Protein 4D6Y (pdb70)

InterPro domains:
  IPR001789 Signal transduction response regulator, receiver domain [PF00072] (5-114)
  IPR001789 Signal transduction response regulator, receiver domain [PS50110] (4-120)
  IPR001789 Signal transduction response regulator, receiver domain [SM00448] (3-116)
  IPR002078 RNA polymerase sigma factor 54 interaction domain [PF00158] (142-304)
  IPR002078 RNA polymerase sigma factor 54 interaction domain [PS50045] (142-367)
  IPR002197 DNA binding HTH domain, Fis-type [PF02954] (411-449)
  IPR002197 DNA binding HTH domain, Fis-type [PR01590] (417-434)
  IPR002197 DNA binding HTH domain, Fis-type [PR01590] (434-453)
  IPR003593 AAA+ ATPase domain [SM00382] (162-301)
  IPR009057 Homedomain-like superfamily [SSF46689] (351-453)
  IPR011006 CheY-like superfamily [SSF52172] (4-186)
  IPR025943 Sigma-54 interaction domain, ATP-binding site 2 [PS00676] (224-239)
  IPR025944 Sigma-54 interaction domain, conserved site [PS00688] (351-360)
  IPR027417 P-loop containing nucleoside triphosphate hydrolase [G3DSA:3.40.50.300] (134-306)
  IPR027417 P-loop containing nucleoside triphosphate hydrolase [SSF52540] (141-372)
  IPR058031 NorR-like, AAA+ ATPase lid domain [PF25601] (311-397)

Secondary structure (DSSP, 8-state):
-EEEE-S-HHHHHHHHHHHHHTT--EEEESSHHHHHHHHHHS--SEEEE-S--TT-SS-HHHHHHHHHHH-TTS-EEEEESS--HHHHHHHHHTT-SEEEESS--HHHHHHHHHHHHHT--/-EEEE-S-HHHHHHHHHHHHHTT--EEEESSHHHHHHHHHHS--SEEEE-S--TT-SS-HHHHHHHHHHH-TTS-EEEEESS--HHHHHHHHHTT-SEEEESS--HHHHHHHHHHHHHT--

Nearest PDB structures (foldseek):
  4d6x-assembly1_A  TM=9.722E-01  e=2.284E-21  Brucella abortus
  5m7p-assembly1_A  TM=9.675E-01  e=7.391E-21  Brucella abortus str. 2308 A
  5m7o-assembly1_B  TM=9.616E-01  e=1.843E-20  Brucella abortus str. 2308 A
  5m7o-assembly1_A  TM=9.634E-01  e=2.909E-20  Brucella abortus str. 2308 A
  5m7n-assembly1_A  TM=9.629E-01  e=7.253E-20  Brucella abortus str. 2308 A

Solvent-accessible surface area: 11474 Å² total; per-residue (Å²): 28,0,0,2,2,3,33,94,87,118,32,33,89,71,0,15,30,35,0,57,125,92,66,32,132,32,75,66,2,113,24,0,64,26,0,15,63,17,2,98,123,142,26,2,79,0,0,2,0,5,9,156,13,149,87,24,146,40,72,0,24,30,0,0,57,51,0,34,167,76,40,92,121,6,8,0,0,0,4,1,51,84,25,75,18,110,28,0,5,28,0,17,99,87,30,4,36,13,7,2,82,43,138,31,164,44,114,75,0,22,74,0,0,83,128,0,14,151,74,28,152,26,0,0,3,2,3,33,93,88,120,37,32,89,92,0,15,31,30,0,57,127,94,66,35,144,30,72,66,3,116,24,0,65,27,0,15,61,16,3,102,104,144,26,2,82,0,0,1,0,4,9,155,13,149,88,23,151,41,74,0,25,30,0,0,58,52,0,36,166,77,40,91,121,8,8,0,0,0,5,1,50,85,25,76,20,114,27,0,9,33,0,18,130,89,30,5,55,2,7,2,80,42,138,30,162,44,114,72,0,23,81,0,0,82,106,0,14,153,72,28,155

B-factor: mean 28.6, std 13.85, range [8.33, 105.1]

Organism: Brucella abortus (strain 2308) (NCBI:txid359391)

Foldseek 3Di:
DEEEEALDPVVQCVLCVLQVVVPDHYDYHQELVRRVVVCVVPNDFEYEFEAPRPPHPHGRQVSLLVCCVVCVQRAY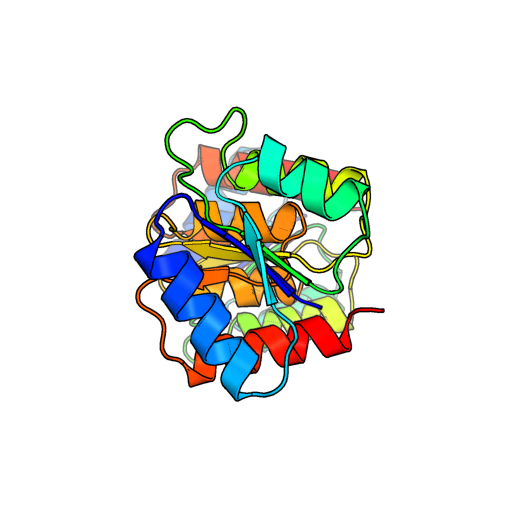EYEYQPDDPVRQVSSVVSRHPYYHHPPHDSVVSNVSVVVSSVSTD/DEEEEALDPVVLCVLCVLCVVVPDHYHYHQELVRRVVVCVVPNDFEYEFEAPRPPHPHGRQVSLLVCCVVCVQRAYEYEYQPDDVVRQVSSVVSRHPYYHHPPHDSVVSNVSVVVSSVSTD

CATH classification: 3.40.50.2300

Sequence (242 aa):
DILVVDDEVDIRDLVAGILSDEGHETRTAFDADSALAAINDRAPRLVFLDIWLQGSRLDGLALLDEIKKQHPELPVVMISGHGNIETAVSAIRRGAYDFIEKPFKADRLILVAERALETSKDILVVDDEVDIRDLVAGILSDEGHETRTAFDADSALAAINDRAPRLVFLDIWLQGSRLDGLALLDEIKKQHPELPVVMISGHGNIETAVSAIRRGAYDFIEKPFKADRLILVAERALETSK

Structure (mmCIF, N/CA/C/O backbone):
data_4D6Y
#
_entry.id   4D6Y
#
_cell.length_a   30.395
_cell.length_b   39.343
_cell.length_c   52.961
_cell.angle_alpha   97.30
_cell.angle_beta   96.97
_cell.angle_gamma   89.97
#
_symmetry.space_group_name_H-M   'P 1'
#
loop_
_entity.id
_entity.type
_entity.pdbx_description
1 polymer 'BACTERIAL REGULATORY, FIS FAMILY PROTEIN'
2 non-polymer 'BERYLLIUM TRIFLUORIDE ION'
3 non-polymer 'MAGNESIUM ION'
4 water water
#
loop_
_atom_site.group_PDB
_atom_site.id
_atom_site.type_symbol
_atom_site.label_atom_id
_atom_site.label_alt_id
_atom_site.label_comp_id
_atom_site.label_asym_id
_atom_site.label_entity_id
_atom_site.label_seq_id
_atom_site.pdbx_PDB_ins_code
_atom_site.Cartn_x
_atom_site.Cartn_y
_atom_site.Cartn_z
_atom_site.occupancy
_atom_site.B_iso_or_equiv
_atom_site.auth_seq_id
_atom_site.auth_comp_id
_atom_site.auth_asym_id
_atom_site.auth_atom_id
_atom_site.pdbx_PDB_model_num
ATOM 1 N N . ASP A 1 18 ? -58.950 36.327 19.861 1.00 38.33 4 ASP A N 1
ATOM 2 C CA . ASP A 1 18 ? -58.522 35.634 21.065 1.00 36.15 4 ASP A CA 1
ATOM 3 C C . ASP A 1 18 ? -57.705 34.417 20.665 1.00 33.05 4 ASP A C 1
ATOM 4 O O . ASP A 1 18 ? -58.202 33.524 19.976 1.00 33.08 4 ASP A O 1
ATOM 9 N N . ILE A 1 19 ? -56.428 34.427 21.033 1.00 23.99 5 ILE A N 1
ATOM 10 C CA . ILE A 1 19 ? -55.475 33.379 20.703 1.00 22.45 5 ILE A CA 1
ATOM 11 C C . ILE A 1 19 ? -54.861 32.816 21.995 1.00 24.74 5 ILE A C 1
ATOM 12 O O . ILE A 1 19 ? -54.489 33.582 22.881 1.00 25.46 5 ILE A O 1
ATOM 17 N N . LEU A 1 20 ? -54.781 31.483 22.088 1.00 19.85 6 LEU A N 1
ATOM 18 C CA . LEU A 1 20 ? -54.120 30.728 23.153 1.00 18.96 6 LEU A CA 1
ATOM 19 C C . LEU A 1 20 ? -52.812 30.155 22.586 1.00 19.28 6 LEU A C 1
ATOM 20 O O . LEU A 1 20 ? -52.838 29.464 21.576 1.00 17.35 6 LEU A O 1
ATOM 25 N N . VAL A 1 21 ? -51.681 30.503 23.188 1.00 18.16 7 VAL A N 1
ATOM 26 C CA . VAL A 1 21 ? -50.377 30.013 22.755 1.00 17.98 7 VAL A CA 1
ATOM 27 C C . VAL A 1 21 ? -49.908 29.012 23.769 1.00 18.56 7 VAL A C 1
ATOM 28 O O . VAL A 1 21 ? -49.821 29.355 24.957 1.00 20.66 7 VAL A O 1
ATOM 32 N N . VAL A 1 22 ? -49.597 27.780 23.320 1.00 15.05 8 VAL A N 1
ATOM 33 C CA . VAL A 1 22 ? -49.184 26.681 24.193 1.00 15.88 8 VAL A CA 1
ATOM 34 C C . VAL A 1 22 ? -47.766 26.254 23.836 1.00 18.29 8 VAL A C 1
ATOM 35 O O . VAL A 1 22 ? -47.541 25.711 22.751 1.00 15.75 8 VAL A O 1
ATOM 39 N N . ASP A 1 23 ? -46.807 26.516 24.729 1.00 17.21 9 ASP A N 1
ATOM 40 C CA . ASP A 1 23 ? -45.417 26.107 24.508 1.00 16.44 9 ASP A CA 1
ATOM 41 C C . ASP A 1 23 ? -44.786 25.962 25.857 1.00 21.73 9 ASP A C 1
ATOM 42 O O . ASP A 1 23 ? -45.095 26.750 26.747 1.00 21.64 9 ASP A O 1
ATOM 47 N N . ASP A 1 24 ? -43.927 24.955 26.029 1.00 20.21 10 ASP A N 1
ATOM 48 C CA . ASP A 1 24 ? -43.276 24.706 27.329 1.00 21.75 10 ASP A CA 1
ATOM 49 C C . ASP A 1 24 ? -42.131 25.695 27.579 1.00 26.32 10 ASP A C 1
ATOM 50 O O . ASP A 1 24 ? -41.639 25.780 28.709 1.00 27.59 10 ASP A O 1
ATOM 55 N N . GLU A 1 25 ? -41.725 26.468 26.553 1.00 23.03 11 GLU A N 1
ATOM 56 C CA . GLU A 1 25 ? -40.632 27.442 26.699 1.00 25.14 11 GLU A CA 1
ATOM 57 C C . GLU A 1 25 ? -41.190 28.852 26.829 1.00 27.50 11 GLU A C 1
ATOM 58 O O . GLU A 1 25 ? -41.863 29.318 25.912 1.00 25.93 11 GLU A O 1
ATOM 64 N N . VAL A 1 26 ? -40.896 29.543 27.957 1.00 25.76 12 VAL A N 1
ATOM 65 C CA . VAL A 1 26 ? -41.370 30.925 28.203 1.00 26.68 12 VAL A CA 1
ATOM 66 C C . VAL A 1 26 ? -40.953 31.863 27.068 1.00 31.14 12 VAL A C 1
ATOM 67 O O . VAL A 1 26 ? -41.753 32.705 26.677 1.00 32.30 12 VAL A O 1
ATOM 71 N N . ASP A 1 27 ? -39.705 31.747 26.562 1.00 29.34 13 ASP A N 1
ATOM 72 C CA . ASP A 1 27 ? -39.199 32.625 25.506 1.00 30.87 13 ASP A CA 1
ATOM 73 C C . ASP A 1 27 ? -40.030 32.512 24.241 1.00 32.34 13 ASP A C 1
ATOM 74 O O . ASP A 1 27 ? -40.264 33.530 23.590 1.00 32.34 13 ASP A O 1
ATOM 79 N N . ILE A 1 28 ? -40.548 31.307 23.933 1.00 27.09 14 ILE A N 1
ATOM 80 C CA . ILE A 1 28 ? -41.385 31.100 22.754 1.00 25.62 14 ILE A CA 1
ATOM 81 C C . ILE A 1 28 ? -42.792 31.616 23.021 1.00 29.25 14 ILE A C 1
ATOM 82 O O . ILE A 1 28 ? -43.347 32.274 22.143 1.00 29.08 14 ILE A O 1
ATOM 87 N N . ARG A 1 29 ? -43.371 31.308 24.211 1.00 26.48 15 ARG A N 1
ATOM 88 C CA . ARG A 1 29 ? -44.708 31.803 24.606 1.00 27.59 15 ARG A CA 1
ATOM 89 C C . ARG A 1 29 ? -44.760 33.332 24.476 1.00 34.07 15 ARG A C 1
ATOM 90 O O . ARG A 1 29 ? -45.682 33.860 23.857 1.00 33.78 15 ARG A O 1
ATOM 98 N N . ASP A 1 30 ? -43.728 34.018 25.016 1.00 31.20 16 ASP A N 1
ATOM 99 C CA . ASP A 1 30 ? -43.563 35.483 24.995 1.00 33.67 16 ASP A CA 1
ATOM 100 C C . ASP A 1 30 ? -43.345 36.022 23.586 1.00 37.12 16 ASP A C 1
ATOM 101 O O . ASP A 1 30 ? -43.943 37.035 23.236 1.00 37.83 16 ASP A O 1
ATOM 106 N N . LEU A 1 31 ? -42.486 35.360 22.784 1.00 32.99 17 LEU A N 1
ATOM 107 C CA . LEU A 1 31 ? -42.198 35.773 21.412 1.00 33.62 17 LEU A CA 1
ATOM 108 C C . LEU A 1 31 ? -43.469 35.671 20.565 1.00 32.30 17 LEU A C 1
ATOM 109 O O . LEU A 1 31 ? -43.817 36.650 19.909 1.00 30.93 17 LEU A O 1
ATOM 114 N N . VAL A 1 32 ? -44.210 34.536 20.654 1.00 25.87 18 VAL A N 1
ATOM 115 C CA . VAL A 1 32 ? -45.442 34.359 19.872 1.00 24.76 18 VAL A CA 1
ATOM 116 C C . VAL A 1 32 ? -46.563 35.320 20.365 1.00 30.48 18 VAL A C 1
ATOM 117 O O . VAL A 1 32 ? -47.145 36.010 19.527 1.00 30.41 18 VAL A O 1
ATOM 121 N N . ALA A 1 33 ? -46.853 35.375 21.696 1.00 28.95 19 ALA A N 1
ATOM 122 C CA . ALA A 1 33 ? -47.905 36.259 22.243 1.00 30.89 19 ALA A CA 1
ATOM 123 C C . ALA A 1 33 ? -47.619 37.722 21.961 1.00 37.45 19 ALA A C 1
ATOM 124 O O . ALA A 1 33 ? -48.548 38.469 21.651 1.00 38.13 19 ALA A O 1
ATOM 126 N N . GLY A 1 34 ? -46.344 38.104 22.043 1.00 34.83 20 GLY A N 1
ATOM 127 C CA . GLY A 1 34 ? -45.868 39.459 21.788 1.00 36.25 20 GLY A CA 1
ATOM 128 C C . GLY A 1 34 ? -46.109 39.923 20.366 1.00 39.09 20 GLY A C 1
ATOM 129 O O . GLY A 1 34 ? -46.655 41.012 20.165 1.00 40.91 20 GLY A O 1
ATOM 130 N N . ILE A 1 35 ? -45.712 39.100 19.370 1.00 31.96 21 ILE A N 1
ATOM 131 C CA . ILE A 1 35 ? -45.874 39.395 17.943 1.00 30.64 21 ILE A CA 1
ATOM 132 C C . ILE A 1 35 ? -47.365 39.562 17.626 1.00 33.92 21 ILE A C 1
ATOM 133 O O . ILE A 1 35 ? -47.750 40.524 16.964 1.00 32.66 21 ILE A O 1
ATOM 138 N N . LEU A 1 36 ? -48.194 38.637 18.129 1.00 30.53 22 LEU A N 1
ATOM 139 C CA . LEU A 1 36 ? -49.636 38.643 17.871 1.00 30.76 22 LEU A CA 1
ATOM 140 C C . LEU A 1 36 ? -50.347 39.799 18.575 1.00 39.01 22 LEU A C 1
ATOM 141 O O . LEU A 1 36 ? -51.215 40.420 17.955 1.00 39.88 22 LEU A O 1
ATOM 146 N N . SER A 1 37 ? -49.955 40.120 19.836 1.00 38.56 23 SER A N 1
ATOM 147 C CA . SER A 1 37 ? -50.529 41.242 20.603 1.00 41.65 23 SER A CA 1
ATOM 148 C C . SER A 1 37 ? -50.270 42.577 19.913 1.00 48.92 23 SER A C 1
ATOM 149 O O . SER A 1 37 ? -51.144 43.448 19.923 1.00 49.93 23 SER A O 1
ATOM 152 N N . ASP A 1 38 ? -49.067 42.736 19.309 1.00 46.00 24 ASP A N 1
ATOM 153 C CA . ASP A 1 38 ? -48.667 43.958 18.605 1.00 47.96 24 ASP A CA 1
ATOM 154 C C . ASP A 1 38 ? -49.517 44.187 17.354 1.00 50.38 24 ASP A C 1
ATOM 155 O O . ASP A 1 38 ? -49.638 45.324 16.911 1.00 51.20 24 ASP A O 1
ATOM 160 N N . GLU A 1 39 ? -50.119 43.111 16.803 1.00 43.97 25 GLU A N 1
ATOM 161 C CA . GLU A 1 39 ? -50.989 43.171 15.628 1.00 43.75 25 GLU A CA 1
ATOM 162 C C . GLU A 1 39 ? -52.456 43.381 16.025 1.00 50.26 25 GLU A C 1
ATOM 163 O O . GLU A 1 39 ? -53.311 43.503 15.147 1.00 51.97 25 GLU A O 1
ATOM 169 N N . GLY A 1 40 ? -52.725 43.447 17.327 1.00 45.92 26 GLY A N 1
ATOM 170 C CA . GLY A 1 40 ? -54.060 43.696 17.854 1.00 46.37 26 GLY A CA 1
ATOM 171 C C . GLY A 1 40 ? -54.882 42.475 18.208 1.00 47.21 26 GLY A C 1
ATOM 172 O O . GLY A 1 40 ? -56.111 42.560 18.253 1.00 47.31 26 GLY A O 1
ATOM 173 N N . HIS A 1 41 ? -54.219 41.334 18.467 1.00 41.16 27 HIS A N 1
ATOM 174 C CA . HIS A 1 41 ? -54.906 40.110 18.866 1.00 38.52 27 HIS A CA 1
ATOM 175 C C . HIS A 1 41 ? -54.719 39.898 20.370 1.00 43.21 27 HIS A C 1
ATOM 176 O O . HIS A 1 41 ? -53.600 40.026 20.864 1.00 45.35 27 HIS A O 1
ATOM 183 N N . GLU A 1 42 ? -55.811 39.615 21.102 1.00 38.00 28 GLU A N 1
ATOM 184 C CA . GLU A 1 42 ? -55.768 39.349 22.551 1.00 37.67 28 GLU A CA 1
ATOM 185 C C . GLU A 1 42 ? -55.205 37.938 22.739 1.00 36.48 28 GLU A C 1
ATOM 186 O O . GLU A 1 42 ? -55.804 36.974 22.261 1.00 34.24 28 GLU A O 1
ATOM 192 N N . THR A 1 43 ? -54.009 37.827 23.338 1.00 33.26 29 THR A N 1
ATOM 193 C CA . THR A 1 43 ? -53.338 36.529 23.461 1.00 32.20 29 THR A CA 1
ATOM 194 C C . THR A 1 43 ? -53.110 36.133 24.919 1.00 36.84 29 THR A C 1
ATOM 195 O O . THR 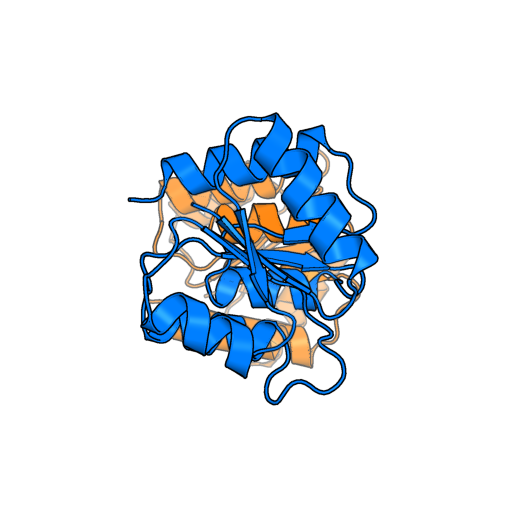A 1 43 ? -52.736 36.966 25.743 1.00 39.63 29 THR A O 1
ATOM 199 N N . ARG A 1 44 ? -53.351 34.840 25.208 1.00 29.73 30 ARG A N 1
ATOM 200 C CA . ARG A 1 44 ? -53.160 34.164 26.489 1.00 29.64 30 ARG A CA 1
ATOM 201 C C . ARG A 1 44 ? -52.161 33.061 26.297 1.00 31.04 30 ARG A C 1
ATOM 202 O O . ARG A 1 44 ? -52.022 32.577 25.178 1.00 29.29 30 ARG A O 1
ATOM 210 N N . THR A 1 45 ? -51.463 32.648 27.364 1.00 27.48 31 THR A N 1
ATOM 211 C CA . THR A 1 45 ? -50.493 31.570 27.213 1.00 25.36 31 THR A CA 1
ATOM 212 C C . THR A 1 45 ? -50.759 30.418 28.177 1.00 28.43 31 THR A C 1
ATOM 213 O O . THR A 1 45 ? -51.362 30.602 29.239 1.00 29.60 31 THR A O 1
ATOM 217 N N . ALA A 1 46 ? -50.280 29.232 27.787 1.00 22.02 32 ALA A N 1
ATOM 218 C CA . ALA A 1 46 ? -50.326 28.002 28.566 1.00 21.84 32 ALA A CA 1
ATOM 219 C C . ALA A 1 46 ? -48.993 27.276 28.348 1.00 25.53 32 ALA A C 1
ATOM 220 O O . ALA A 1 46 ? -48.344 27.459 27.315 1.00 23.09 32 ALA A O 1
ATOM 222 N N . PHE A 1 47 ? -48.576 26.472 29.308 1.00 25.11 33 PHE A N 1
ATOM 223 C CA . PHE A 1 47 ? -47.259 25.833 29.260 1.00 24.43 33 PHE A CA 1
ATOM 224 C C . PHE A 1 47 ? -47.325 24.304 29.114 1.00 25.44 33 PHE A C 1
ATOM 225 O O . PHE A 1 47 ? -46.281 23.669 28.961 1.00 25.33 33 PHE A O 1
ATOM 233 N N . ASP A 1 48 ? -48.530 23.699 29.202 1.00 21.08 34 ASP A N 1
ATOM 234 C CA . ASP A 1 48 ? -48.654 22.242 29.091 1.00 20.49 34 ASP A CA 1
ATOM 235 C C . ASP A 1 48 ? -50.088 21.866 28.744 1.00 24.85 34 ASP A C 1
ATOM 236 O O . ASP A 1 48 ? -50.922 22.754 28.583 1.00 24.98 34 ASP A O 1
ATOM 241 N N . ALA A 1 49 ? -50.377 20.554 28.610 1.00 23.45 35 ALA A N 1
ATOM 242 C CA . ALA A 1 49 ? -51.714 20.112 28.210 1.00 23.23 35 ALA A CA 1
ATOM 243 C C . ALA A 1 49 ? -52.781 20.476 29.232 1.00 29.32 35 ALA A C 1
ATOM 244 O O . ALA A 1 49 ? -53.841 20.960 28.844 1.00 29.71 35 ALA A O 1
ATOM 246 N N . ASP A 1 50 ? -52.515 20.298 30.536 1.00 26.43 36 ASP A N 1
ATOM 247 C CA . ASP A 1 50 ? -53.558 20.593 31.519 1.00 28.38 36 ASP A CA 1
ATOM 248 C C . ASP A 1 50 ? -53.810 22.093 31.685 1.00 30.43 36 ASP A C 1
ATOM 249 O O . ASP A 1 50 ? -54.980 22.465 31.818 1.00 30.78 36 ASP A O 1
ATOM 254 N N . SER A 1 51 ? -52.769 22.954 31.566 1.00 26.04 37 SER A N 1
ATOM 255 C CA . SER A 1 51 ? -52.978 24.413 31.628 1.00 26.38 37 SER A CA 1
ATOM 256 C C . SER A 1 51 ? -53.703 24.900 30.367 1.00 26.71 37 SER A C 1
ATOM 257 O O . SER A 1 51 ? -54.518 25.816 30.458 1.00 26.34 37 SER A O 1
ATOM 260 N N . ALA A 1 52 ? -53.433 24.261 29.196 1.00 21.61 38 ALA A N 1
ATOM 261 C CA . ALA A 1 52 ? -54.113 24.574 27.932 1.00 20.36 38 ALA A CA 1
ATOM 262 C C . ALA A 1 52 ? -55.588 24.196 27.998 1.00 23.76 38 ALA A C 1
ATOM 263 O O . ALA A 1 52 ? -56.444 25.023 27.690 1.00 22.43 38 ALA A O 1
ATOM 265 N N . LEU A 1 53 ? -55.885 22.950 28.423 1.00 22.80 39 LEU A N 1
ATOM 266 C CA . LEU A 1 53 ? -57.257 22.450 28.538 1.00 22.78 39 LEU A CA 1
ATOM 267 C C . LEU A 1 53 ? -58.048 23.251 29.556 1.00 28.52 39 LEU A C 1
ATOM 268 O O . LEU A 1 53 ? -59.206 23.555 29.288 1.00 29.07 39 LEU A O 1
ATOM 273 N N . ALA A 1 54 ? -57.421 23.644 30.684 1.00 26.13 40 ALA A N 1
ATOM 274 C CA . ALA A 1 54 ? -58.078 24.485 31.689 1.00 27.69 40 ALA A CA 1
ATOM 275 C C . ALA A 1 54 ? -58.458 25.853 31.094 1.00 31.67 40 ALA A C 1
ATOM 276 O O . ALA A 1 54 ? -59.575 26.332 31.332 1.00 30.70 40 ALA A O 1
ATOM 278 N N . ALA A 1 55 ? -57.536 26.460 30.307 1.00 28.58 41 ALA A N 1
ATOM 279 C CA . ALA A 1 55 ? -57.743 27.768 29.677 1.00 28.80 41 ALA A CA 1
ATOM 280 C C . ALA A 1 55 ? -58.883 27.699 28.663 1.00 32.87 41 ALA A C 1
ATOM 281 O O . ALA A 1 55 ? -59.720 28.606 28.631 1.00 34.84 41 ALA A O 1
ATOM 283 N N . ILE A 1 56 ? -58.952 26.595 27.891 1.00 26.99 42 ILE A N 1
ATOM 284 C CA . ILE A 1 56 ? -59.999 26.398 26.875 1.00 25.95 42 ILE A CA 1
ATOM 285 C C . ILE A 1 56 ? -61.360 26.139 27.539 1.00 35.28 42 ILE A C 1
ATOM 286 O O . ILE A 1 56 ? -62.366 26.722 27.107 1.00 36.32 42 ILE A O 1
ATOM 291 N N . ASN A 1 57 ? -61.399 25.243 28.553 1.00 34.23 43 ASN A N 1
ATOM 292 C CA . ASN A 1 57 ? -62.642 24.879 29.249 1.00 37.28 43 ASN A CA 1
ATOM 293 C C . ASN A 1 57 ? -63.239 26.072 29.970 1.00 43.66 43 ASN A C 1
ATOM 294 O O . ASN A 1 57 ? -64.465 26.193 30.011 1.00 44.58 43 ASN A O 1
ATOM 299 N N . ASP A 1 58 ? -62.383 26.991 30.461 1.00 41.10 44 ASP A N 1
ATOM 300 C CA . ASP A 1 58 ? -62.815 28.225 31.120 1.00 43.25 44 ASP A CA 1
ATOM 301 C C . ASP A 1 58 ? -63.567 29.106 30.114 1.00 46.32 44 ASP A C 1
ATOM 302 O O . ASP A 1 58 ? -64.732 29.455 30.341 1.00 47.24 44 ASP A O 1
ATOM 307 N N . ARG A 1 59 ? -62.916 29.403 28.974 1.00 39.87 45 ARG A N 1
ATOM 308 C CA . ARG A 1 59 ? -63.465 30.190 27.870 1.00 39.20 45 ARG A CA 1
ATOM 309 C C . ARG A 1 59 ? -62.714 29.805 26.610 1.00 38.72 45 ARG A C 1
ATOM 310 O O . ARG A 1 59 ? -61.497 29.999 26.547 1.00 36.43 45 ARG A O 1
ATOM 318 N N . ALA A 1 60 ? -63.421 29.206 25.627 1.00 32.69 46 ALA A N 1
ATOM 319 C CA . ALA A 1 60 ? -62.778 28.788 24.391 1.00 30.34 46 ALA A CA 1
ATOM 320 C C . ALA A 1 60 ? -62.219 29.980 23.637 1.00 32.58 46 ALA A C 1
ATOM 321 O O . ALA A 1 60 ? -62.938 30.957 23.404 1.00 32.57 46 ALA A O 1
ATOM 323 N N . PRO A 1 61 ? -60.913 29.915 23.280 1.00 26.59 47 PRO A N 1
ATOM 324 C CA . PRO A 1 61 ? -60.325 30.994 22.473 1.00 25.46 47 PRO A CA 1
ATOM 325 C C . PRO A 1 61 ? -60.782 30.858 21.021 1.00 25.94 47 PRO A C 1
ATOM 326 O O . PRO A 1 61 ? -61.458 29.879 20.689 1.00 25.81 47 PRO A O 1
ATOM 330 N N . ARG A 1 62 ? -60.437 31.820 20.163 1.00 21.63 48 ARG A N 1
ATOM 331 C CA . ARG A 1 62 ? -60.807 31.746 18.745 1.00 20.59 48 ARG A CA 1
ATOM 332 C C . ARG A 1 62 ? -59.777 30.916 17.946 1.00 22.10 48 ARG A C 1
ATOM 333 O O . ARG A 1 62 ? -60.087 30.417 16.868 1.00 20.40 48 ARG A O 1
ATOM 341 N N . LEU A 1 63 ? -58.558 30.790 18.462 1.00 16.06 49 LEU A N 1
ATOM 342 C CA . LEU A 1 63 ? -57.470 30.066 17.812 1.00 14.96 49 LEU A CA 1
ATOM 343 C C . LEU A 1 63 ? -56.466 29.604 18.853 1.00 15.93 49 LEU A C 1
ATOM 344 O O . LEU A 1 63 ? -56.277 30.269 19.867 1.00 16.04 49 LEU A O 1
ATOM 349 N N . VAL A 1 64 ? -55.861 28.420 18.617 1.00 13.75 50 VAL A N 1
ATOM 350 C CA . VAL A 1 64 ? -54.855 27.843 19.488 1.00 12.44 50 VAL A CA 1
ATOM 351 C C . VAL A 1 64 ? -53.604 27.570 18.668 1.00 14.72 50 VAL A C 1
ATOM 352 O O . VAL A 1 64 ? -53.697 27.015 17.565 1.00 14.27 50 VAL A O 1
ATOM 356 N N . PHE A 1 65 ? -52.447 27.993 19.193 1.00 12.96 51 PHE A N 1
ATOM 357 C CA . PHE A 1 65 ? -51.122 27.648 18.673 1.00 13.29 51 PHE A CA 1
ATOM 358 C C . PHE A 1 65 ? -50.563 26.617 19.605 1.00 16.32 51 PHE A C 1
ATOM 359 O O . PHE A 1 65 ? -50.504 26.845 20.824 1.00 16.87 51 PHE A O 1
ATOM 367 N N . LEU A 1 66 ? -50.158 25.475 19.051 1.00 12.31 52 LEU A N 1
ATOM 368 C CA . LEU A 1 66 ? -49.695 24.356 19.844 1.00 13.71 52 LEU A CA 1
ATOM 369 C C . LEU A 1 66 ? -48.288 23.903 19.488 1.00 15.21 52 LEU A C 1
ATOM 370 O O . LEU A 1 66 ? -48.010 23.594 18.336 1.00 14.58 52 LEU A O 1
ATOM 375 N N . ASP A 1 67 ? -47.423 23.816 20.491 1.00 11.91 53 ASP A N 1
ATOM 376 C CA . ASP A 1 67 ? -46.093 23.221 20.379 1.00 10.97 53 ASP A CA 1
ATOM 377 C C . ASP A 1 67 ? -46.294 21.720 20.419 1.00 16.84 53 ASP A C 1
ATOM 378 O O . ASP A 1 67 ? -47.354 21.293 20.875 1.00 19.75 53 ASP A O 1
ATOM 383 N N . ILE A 1 68 ? -45.315 20.906 19.987 1.00 14.19 54 ILE A N 1
ATOM 384 C CA . ILE A 1 68 ? -45.492 19.451 20.036 1.00 14.60 54 ILE A CA 1
ATOM 385 C C . ILE A 1 68 ? -44.755 18.887 21.246 1.00 18.28 54 ILE A C 1
ATOM 386 O O . ILE A 1 68 ? -45.377 18.203 22.067 1.00 17.61 54 ILE A O 1
ATOM 391 N N . TRP A 1 69 ? -43.437 19.145 21.357 1.00 17.30 55 TRP A N 1
ATOM 392 C CA . TRP A 1 69 ? -42.671 18.628 22.489 1.00 19.91 55 TRP A CA 1
ATOM 393 C C . TRP A 1 69 ? -42.938 19.504 23.691 1.00 22.73 55 TRP A C 1
ATOM 394 O O . TRP A 1 69 ? -42.408 20.613 23.772 1.00 20.29 55 TRP A O 1
ATOM 405 N N . LEU A 1 70 ? -43.828 19.039 24.589 1.00 21.22 56 LEU A N 1
ATOM 406 C CA . LEU A 1 70 ? -44.204 19.787 25.776 1.00 20.88 56 LEU A CA 1
ATOM 407 C C . LEU A 1 70 ? -43.585 19.122 26.988 1.00 27.85 56 LEU A C 1
ATOM 408 O O . LEU A 1 70 ? -44.139 18.158 27.514 1.00 27.14 56 LEU A O 1
ATOM 413 N N . GLN A 1 71 ? -42.387 19.596 27.387 1.00 26.43 57 GLN A N 1
ATOM 414 C CA . GLN A 1 71 ? -41.641 19.027 28.511 1.00 29.22 57 GLN A CA 1
ATOM 415 C C . GLN A 1 71 ? -42.467 19.065 29.788 1.00 33.65 57 GLN A C 1
ATOM 416 O O . GLN A 1 71 ? -43.016 20.113 30.142 1.00 33.03 57 GLN A O 1
ATOM 422 N N . GLY A 1 72 ? -42.609 17.901 30.410 1.00 32.60 58 GLY A N 1
ATOM 423 C CA . GLY A 1 72 ? -43.348 17.722 31.657 1.00 33.28 58 GLY A CA 1
ATOM 424 C C . GLY A 1 72 ? -44.855 17.672 31.514 1.00 33.88 58 GLY A C 1
ATOM 425 O O . GLY A 1 72 ? -45.563 17.563 32.510 1.00 35.11 58 GLY A O 1
ATOM 426 N N . SER A 1 73 ? -45.367 17.754 30.278 1.00 27.81 59 SER A N 1
ATOM 427 C CA . SER A 1 73 ? -46.801 17.737 30.027 1.00 25.90 59 SER A CA 1
ATOM 428 C C . SER A 1 73 ? -47.346 16.323 30.020 1.00 29.21 59 SER A C 1
ATOM 429 O O . SER A 1 73 ? -46.653 15.395 29.597 1.00 29.60 59 SER A O 1
ATOM 432 N N . ARG A 1 74 ? -48.609 16.173 30.439 1.00 26.48 60 ARG A N 1
ATOM 433 C CA . ARG A 1 74 ? -49.366 14.916 30.458 1.00 28.46 60 ARG A CA 1
ATOM 434 C C . ARG A 1 74 ? -49.593 14.386 29.023 1.00 30.16 60 ARG A C 1
ATOM 435 O O . ARG A 1 74 ? -49.611 13.177 28.777 1.00 30.34 60 ARG A O 1
ATOM 443 N N . LEU A 1 75 ? -49.771 15.304 28.089 1.00 25.03 61 LEU A N 1
ATOM 444 C CA . LEU A 1 75 ? -49.945 15.000 26.681 1.00 23.55 61 LEU A CA 1
ATOM 445 C C . LEU A 1 75 ? -48.979 15.796 25.862 1.00 24.95 61 LEU A C 1
ATOM 446 O O . LEU A 1 75 ? -48.794 16.981 26.135 1.00 22.61 61 LEU A O 1
ATOM 451 N N . ASP A 1 76 ? -48.398 15.178 24.823 1.00 22.04 62 ASP A N 1
ATOM 452 C CA . ASP A 1 76 ? -47.605 15.928 23.854 1.00 20.99 62 ASP A CA 1
ATOM 453 C C . ASP A 1 76 ? -48.585 16.787 23.045 1.00 21.09 62 ASP A C 1
ATOM 454 O O . ASP A 1 76 ? -49.803 16.567 23.130 1.00 19.69 62 ASP A O 1
ATOM 459 N N . GLY A 1 77 ? -48.079 17.706 22.231 1.00 17.59 63 GLY A N 1
ATOM 460 C CA . GLY A 1 77 ? -48.934 18.585 21.438 1.00 15.50 63 GLY A CA 1
ATOM 461 C C . GLY A 1 77 ? -49.874 17.900 20.463 1.00 18.18 63 GLY A C 1
ATOM 462 O O . GLY A 1 77 ? -50.941 18.445 20.166 1.00 18.54 63 GLY A O 1
ATOM 463 N N . LEU A 1 78 ? -49.508 16.711 19.953 1.00 15.41 64 LEU A N 1
ATOM 464 C CA . LEU A 1 78 ? -50.383 16.025 18.994 1.00 16.24 64 LEU A CA 1
ATOM 465 C C . LEU A 1 78 ? -51.557 15.343 19.722 1.00 19.52 64 LEU A C 1
ATOM 466 O O . LEU A 1 78 ? -52.687 15.403 19.239 1.00 17.69 64 LEU A O 1
ATOM 471 N N . ALA A 1 79 ? -51.297 14.739 20.895 1.00 17.37 65 ALA A N 1
ATOM 472 C CA . ALA A 1 79 ? -52.369 14.160 21.720 1.00 18.09 65 ALA A CA 1
ATOM 473 C C . ALA A 1 79 ? -53.268 15.307 22.255 1.00 20.27 65 ALA A C 1
ATOM 474 O O . ALA A 1 79 ? -54.484 15.161 22.362 1.00 19.91 65 ALA A O 1
ATOM 476 N N . LEU A 1 80 ? -52.659 16.459 22.543 1.00 17.07 66 LEU A N 1
ATOM 477 C CA . LEU A 1 80 ? -53.408 17.631 22.989 1.00 16.21 66 LEU A CA 1
ATOM 478 C C . LEU A 1 80 ? -54.301 18.148 21.847 1.00 16.68 66 LEU A C 1
ATOM 479 O O . LEU A 1 80 ? -55.476 18.454 22.093 1.00 17.77 66 LEU A O 1
ATOM 484 N N . LEU A 1 81 ? -53.779 18.161 20.604 1.00 13.93 67 LEU A N 1
ATOM 485 C CA . LEU A 1 81 ? -54.550 18.516 19.395 1.00 13.54 67 LEU A CA 1
ATOM 486 C C . LEU A 1 81 ? -55.777 17.613 19.290 1.00 15.60 67 LEU A C 1
ATOM 487 O O . LEU A 1 81 ? -56.883 18.098 19.085 1.00 15.28 67 LEU A O 1
ATOM 492 N N . ASP A 1 82 ? -55.583 16.304 19.433 1.00 13.24 68 ASP A N 1
ATOM 493 C CA . ASP A 1 82 ? -56.699 15.353 19.401 1.00 14.13 68 ASP A CA 1
ATOM 494 C C . ASP A 1 82 ? -57.759 15.699 20.434 1.00 18.50 68 ASP A C 1
ATOM 495 O O . ASP A 1 82 ? -58.950 15.690 20.119 1.00 20.28 68 ASP A O 1
ATOM 500 N N . GLU A 1 83 ? -57.339 15.960 21.680 1.00 16.42 69 GLU A N 1
ATOM 501 C CA . GLU A 1 83 ? -58.285 16.261 22.766 1.00 18.28 69 GLU A CA 1
ATOM 502 C C . GLU A 1 83 ? -59.027 17.580 22.470 1.00 19.74 69 GLU A C 1
ATOM 503 O O . GLU A 1 83 ? -60.259 17.649 22.630 1.00 20.22 69 GLU A O 1
ATOM 509 N N . ILE A 1 84 ? -58.300 18.595 22.029 1.00 14.77 70 ILE A N 1
ATOM 510 C CA . ILE A 1 84 ? -58.954 19.879 21.714 1.00 15.52 70 ILE A CA 1
ATOM 511 C C . ILE A 1 84 ? -59.986 19.703 20.597 1.00 20.23 70 ILE A C 1
ATOM 512 O O . ILE A 1 84 ? -61.121 20.169 20.736 1.00 21.34 70 ILE A O 1
ATOM 517 N N . LYS A 1 85 ? -59.598 19.013 19.508 1.00 18.23 71 LYS A N 1
ATOM 518 C CA . LYS A 1 85 ? -60.480 18.812 18.342 1.00 18.14 71 LYS A CA 1
ATOM 519 C C . LYS A 1 85 ? -61.664 17.928 18.684 1.00 23.75 71 LYS A C 1
ATOM 520 O O . LYS A 1 85 ? -62.722 18.095 18.088 1.00 24.87 71 LYS A O 1
ATOM 526 N N . LYS A 1 86 ? -61.527 17.029 19.669 1.00 19.88 72 LYS A N 1
ATOM 527 C CA . LYS A 1 86 ? -62.638 16.188 20.076 1.00 20.88 72 LYS A CA 1
ATOM 528 C C . LYS A 1 86 ? -63.716 17.049 20.760 1.00 26.26 72 LYS A C 1
ATOM 529 O O . LYS A 1 86 ? -64.895 16.927 20.418 1.00 28.13 72 LYS A O 1
ATOM 535 N N . GLN A 1 87 ? -63.308 17.930 21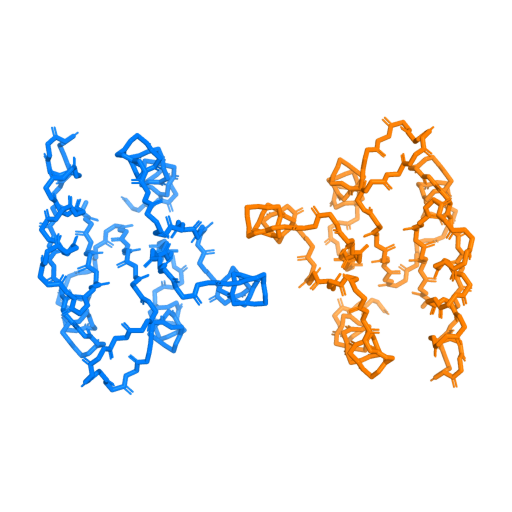.703 1.00 21.65 73 GLN A N 1
ATOM 536 C CA . GLN A 1 87 ? -64.242 18.786 22.439 1.00 23.98 73 GLN A CA 1
ATOM 537 C C . GLN A 1 87 ? -64.739 19.944 21.579 1.00 26.26 73 GLN A C 1
ATOM 538 O O . GLN A 1 87 ? -65.920 20.301 21.633 1.00 27.89 73 GLN A O 1
ATOM 544 N N . HIS A 1 88 ? -63.837 20.545 20.799 1.00 23.64 74 HIS A N 1
ATOM 545 C CA . HIS A 1 88 ? -64.134 21.731 20.009 1.00 23.63 74 HIS A CA 1
ATOM 546 C C . HIS A 1 88 ? -63.658 21.547 18.561 1.00 23.45 74 HIS A C 1
ATOM 547 O O . HIS A 1 88 ? -62.643 22.136 18.175 1.00 20.10 74 HIS A O 1
ATOM 554 N N . PRO A 1 89 ? -64.377 20.731 17.736 1.00 20.55 75 PRO A N 1
ATOM 555 C CA . PRO A 1 89 ? -63.952 20.528 16.332 1.00 19.93 75 PRO A CA 1
ATOM 556 C C . PRO A 1 89 ? -63.853 21.810 15.531 1.00 24.52 75 PRO A C 1
ATOM 557 O O . PRO A 1 89 ? -63.093 21.853 14.569 1.00 25.29 75 PRO A O 1
ATOM 561 N N . GLU A 1 90 ? -64.626 22.838 15.930 1.00 21.06 76 GLU A N 1
ATOM 562 C CA . GLU A 1 90 ? -64.716 24.140 15.272 1.00 20.32 76 GLU A CA 1
ATOM 563 C C . GLU A 1 90 ? -63.580 25.091 15.658 1.00 23.54 76 GLU A C 1
ATOM 564 O O . GLU A 1 90 ? -63.502 26.171 15.082 1.00 24.18 76 GLU A O 1
ATOM 570 N N . LEU A 1 91 ? -62.757 24.744 16.656 1.00 19.83 77 LEU A N 1
ATOM 571 C CA . LEU A 1 91 ? -61.711 25.644 17.100 1.00 18.15 77 LEU A CA 1
ATOM 572 C C . LEU A 1 91 ? -60.449 25.413 16.273 1.00 18.51 77 LEU A C 1
ATOM 573 O O . LEU A 1 91 ? -59.890 24.337 16.343 1.00 13.94 77 LEU A O 1
ATOM 578 N N . PRO A 1 92 ? -59.991 26.402 15.475 1.00 16.22 78 PRO A N 1
ATOM 579 C CA . PRO A 1 92 ? -58.786 26.176 14.660 1.00 14.24 78 PRO A CA 1
ATOM 580 C C . PRO A 1 92 ? -57.567 26.019 15.536 1.00 13.74 78 PRO A C 1
ATOM 581 O O . PRO A 1 92 ? -57.436 26.734 16.524 1.00 13.36 78 PRO A O 1
ATOM 585 N N . VAL A 1 93 ? -56.700 25.043 15.187 1.00 10.57 79 VAL A N 1
ATOM 586 C CA . VAL A 1 93 ? -55.468 24.784 15.898 1.00 10.95 79 VAL A CA 1
ATOM 587 C C . VAL A 1 93 ? -54.323 24.758 14.902 1.00 15.82 79 VAL A C 1
ATOM 588 O O . VAL A 1 93 ? -54.380 24.030 13.903 1.00 16.04 79 VAL A O 1
ATOM 592 N N . VAL A 1 94 ? -53.263 25.514 15.195 1.00 12.44 80 VAL A N 1
ATOM 593 C CA . VAL A 1 94 ? -52.090 25.553 14.320 1.00 10.06 80 VAL A CA 1
ATOM 594 C C . VAL A 1 94 ? -50.901 25.062 15.105 1.00 14.03 80 VAL A C 1
ATOM 595 O O . VAL A 1 94 ? -50.691 25.494 16.241 1.00 14.74 80 VAL A O 1
ATOM 599 N N . MET A 1 95 ? -50.126 24.124 14.535 1.00 11.38 81 MET A N 1
ATOM 600 C CA . MET A 1 95 ? -48.948 23.630 15.229 1.00 12.05 81 MET A CA 1
ATOM 601 C C . MET A 1 95 ? -47.793 24.588 15.030 1.00 15.34 81 MET A C 1
ATOM 602 O O . MET A 1 95 ? -47.641 25.150 13.940 1.00 14.65 81 MET A O 1
ATOM 607 N N . ILE A 1 96 ? -46.962 24.790 16.067 1.00 12.48 82 ILE A N 1
ATOM 608 C CA . ILE A 1 96 ? -45.741 25.623 15.924 1.00 12.73 82 ILE A CA 1
ATOM 609 C C . ILE A 1 96 ? -44.659 24.790 16.529 1.00 14.27 82 ILE A C 1
ATOM 610 O O . ILE A 1 96 ? -44.651 24.628 17.758 1.00 15.84 82 ILE A O 1
ATOM 615 N N . SER A 1 97 ? -43.748 24.231 15.718 1.00 11.76 83 SER A N 1
ATOM 616 C CA . SER A 1 97 ? -42.784 23.298 16.335 1.00 12.42 83 SER A CA 1
ATOM 617 C C . SER A 1 97 ? -41.459 23.227 15.613 1.00 17.45 83 SER A C 1
ATOM 618 O O . SER A 1 97 ? -41.401 23.426 14.397 1.00 16.91 83 SER A O 1
ATOM 621 N N . GLY A 1 98 ? -40.414 22.920 16.381 1.00 15.55 84 GLY A N 1
ATOM 622 C CA . GLY A 1 98 ? -39.100 22.673 15.819 1.00 15.79 84 GLY A CA 1
ATOM 623 C C . GLY A 1 98 ? -38.857 21.177 15.675 1.00 19.24 84 GLY A C 1
ATOM 624 O O . GLY A 1 98 ? -37.785 20.763 15.233 1.00 19.58 84 GLY A O 1
ATOM 625 N N . HIS A 1 99 ? -39.865 20.355 16.037 1.00 17.58 85 HIS A N 1
ATOM 626 C CA . HIS A 1 99 ? -39.764 18.890 16.033 1.00 17.48 85 HIS A CA 1
ATOM 627 C C . HIS A 1 99 ? -40.571 18.253 14.893 1.00 24.39 85 HIS A C 1
ATOM 628 O O . HIS A 1 99 ? -40.901 17.075 14.942 1.00 26.02 85 HIS A O 1
ATOM 635 N N . GLY A 1 100 ? -40.854 19.019 13.858 1.00 21.53 86 GLY A N 1
ATOM 636 C CA . GLY A 1 100 ? -41.609 18.482 12.741 1.00 20.84 86 GLY A CA 1
ATOM 637 C C . GLY A 1 100 ? -40.760 17.747 11.735 1.00 22.80 86 GLY A C 1
ATOM 638 O O . GLY A 1 100 ? -39.534 17.879 11.695 1.00 21.79 86 GLY A O 1
ATOM 639 N N . ASN A 1 101 ? -41.442 16.938 10.924 1.00 17.11 87 ASN A N 1
ATOM 640 C CA . ASN A 1 101 ? -40.926 16.260 9.738 1.00 17.21 87 ASN A CA 1
ATOM 641 C C . ASN A 1 101 ? -42.166 16.020 8.933 1.00 17.91 87 ASN A C 1
ATOM 642 O O . ASN A 1 101 ? -43.238 16.418 9.393 1.00 16.08 87 ASN A O 1
ATOM 647 N N . ILE A 1 102 ? -42.038 15.494 7.729 1.00 17.56 88 ILE A N 1
ATOM 648 C CA . ILE A 1 102 ? -43.195 15.281 6.864 1.00 16.16 88 ILE A CA 1
ATOM 649 C C . ILE A 1 102 ? -44.247 14.402 7.560 1.00 19.27 88 ILE A C 1
ATOM 650 O O . ILE A 1 102 ? -45.420 14.785 7.563 1.00 17.09 88 ILE A O 1
ATOM 655 N N . GLU A 1 103 ? -43.842 13.257 8.151 1.00 16.54 89 GLU A N 1
ATOM 656 C CA . GLU A 1 103 ? -44.805 12.342 8.776 1.00 16.45 89 GLU A CA 1
ATOM 657 C C . GLU A 1 103 ? -45.556 13.037 9.912 1.00 17.36 89 GLU A C 1
ATOM 658 O O . GLU A 1 103 ? -46.764 12.872 10.024 1.00 16.86 89 GLU A O 1
ATOM 664 N N . THR A 1 104 ? -44.848 13.856 10.724 1.00 15.76 90 THR A N 1
ATOM 665 C CA . THR A 1 104 ? -45.454 14.549 11.869 1.00 15.48 90 THR A CA 1
ATOM 666 C C . THR A 1 104 ? -46.426 15.629 11.393 1.00 18.31 90 THR A C 1
ATOM 667 O O . THR A 1 104 ? -47.540 15.729 11.924 1.00 15.59 90 THR A O 1
ATOM 671 N N . ALA A 1 105 ? -46.027 16.412 10.357 1.00 16.47 91 ALA A N 1
ATOM 672 C CA . ALA A 1 105 ? -46.897 17.464 9.819 1.00 16.30 91 ALA A CA 1
ATOM 673 C C . ALA A 1 105 ? -48.164 16.858 9.188 1.00 17.05 91 ALA A C 1
ATOM 674 O O . ALA A 1 105 ? -49.256 17.336 9.474 1.00 15.73 91 ALA A O 1
ATOM 676 N N . VAL A 1 106 ? -48.028 15.764 8.402 1.00 14.44 92 VAL A N 1
ATOM 677 C CA . VAL A 1 106 ? -49.173 15.076 7.792 1.00 13.88 92 VAL A CA 1
ATOM 678 C C . VAL A 1 106 ? -50.109 14.619 8.888 1.00 16.67 92 VAL A C 1
ATOM 679 O O . VAL A 1 106 ? -51.304 14.861 8.803 1.00 15.71 92 VAL A O 1
ATOM 683 N N . SER A 1 107 ? -49.553 13.997 9.943 1.00 15.35 93 SER A N 1
ATOM 684 C CA . SER A 1 107 ? -50.334 13.517 11.066 1.00 14.44 93 SER A CA 1
ATOM 685 C C . SER A 1 107 ? -51.103 14.660 11.703 1.00 15.90 93 SER A C 1
ATOM 686 O O . SER A 1 107 ? -52.317 14.514 11.910 1.00 15.00 93 SER A O 1
ATOM 689 N N . ALA A 1 108 ? -50.446 15.831 11.931 1.00 12.58 94 ALA A N 1
ATOM 690 C CA . ALA A 1 108 ? -51.118 16.981 12.546 1.00 11.87 94 ALA A CA 1
ATOM 691 C C . ALA A 1 108 ? -52.291 17.448 11.686 1.00 13.96 94 ALA A C 1
ATOM 692 O O . ALA A 1 108 ? -53.387 17.651 12.209 1.00 15.15 94 ALA A O 1
ATOM 694 N N . ILE A 1 109 ? -52.091 17.582 10.366 1.00 11.27 95 ILE A N 1
ATOM 695 C CA . ILE A 1 109 ? -53.207 18.061 9.524 1.00 11.45 95 ILE A CA 1
ATOM 696 C C . ILE A 1 109 ? -54.330 17.021 9.490 1.00 16.80 95 ILE A C 1
ATOM 697 O O . ILE A 1 109 ? -55.511 17.389 9.597 1.00 16.99 95 ILE A O 1
ATOM 702 N N . ARG A 1 110 ? -53.980 15.731 9.384 1.00 14.19 96 ARG A N 1
ATOM 703 C CA . ARG A 1 110 ? -55.023 14.691 9.348 1.00 15.02 96 ARG A CA 1
ATOM 704 C C . ARG A 1 110 ? -55.838 14.652 10.640 1.00 17.23 96 ARG A C 1
ATOM 705 O O . ARG A 1 110 ? -57.041 14.316 10.625 1.00 19.31 96 ARG A O 1
ATOM 713 N N . ARG A 1 111 ? -55.188 15.008 11.755 1.00 11.79 97 ARG A N 1
ATOM 714 C CA . ARG A 1 111 ? -55.798 15.015 13.093 1.00 13.04 97 ARG A CA 1
ATOM 715 C C . ARG A 1 111 ? -56.538 16.329 13.387 1.00 17.89 97 ARG A C 1
ATOM 716 O O . ARG A 1 111 ? -57.095 16.465 14.477 1.00 17.96 97 ARG A O 1
ATOM 724 N N . GLY A 1 112 ? -56.603 17.228 12.399 1.00 15.19 98 GLY A N 1
ATOM 725 C CA . GLY A 1 112 ? -57.386 18.451 12.511 1.00 14.20 98 GLY A CA 1
ATOM 726 C C . GLY A 1 112 ? -56.677 19.781 12.577 1.00 16.04 98 GLY A C 1
ATOM 727 O O . GLY A 1 112 ? -57.351 20.820 12.606 1.00 15.58 98 GLY A O 1
ATOM 728 N N . ALA A 1 113 ? -55.326 19.799 12.608 1.00 12.21 99 ALA A N 1
ATOM 729 C CA . ALA A 1 113 ? -54.632 21.093 12.612 1.00 12.64 99 ALA A CA 1
ATOM 730 C C . ALA A 1 113 ? -54.857 21.818 11.308 1.00 13.96 99 ALA A C 1
ATOM 731 O O . ALA A 1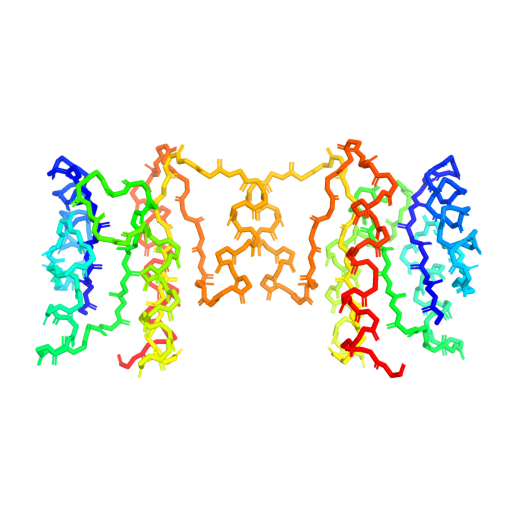 113 ? -54.922 21.198 10.240 1.00 16.24 99 ALA A O 1
ATOM 733 N N . TYR A 1 114 ? -54.995 23.127 11.397 1.00 10.47 100 TYR A N 1
ATOM 734 C CA . TYR A 1 114 ? -55.235 24.000 10.277 1.00 11.54 100 TYR A CA 1
ATOM 735 C C . TYR A 1 114 ? -53.985 24.149 9.433 1.00 15.34 100 TYR A C 1
ATOM 736 O O . TYR A 1 114 ? -54.056 24.234 8.199 1.00 16.24 100 TYR A O 1
ATOM 745 N N . ASP A 1 115 ? -52.847 24.294 10.121 1.00 12.61 101 ASP A N 1
ATOM 746 C CA . ASP A 1 115 ? -51.562 24.497 9.493 1.00 12.80 101 ASP A CA 1
ATOM 747 C C . ASP A 1 115 ? -50.441 24.100 10.468 1.00 15.04 101 ASP A C 1
ATOM 748 O O . ASP A 1 115 ? -50.682 23.757 11.626 1.00 15.52 101 ASP A O 1
ATOM 753 N N . PHE A 1 116 ? -49.231 24.081 9.944 1.00 15.26 102 PHE A N 1
ATOM 754 C CA . PHE A 1 116 ? -48.031 23.719 10.671 1.00 14.82 102 PHE A CA 1
ATOM 755 C C . PHE A 1 116 ? -46.982 24.786 10.430 1.00 18.11 102 PHE A C 1
ATOM 756 O O . PHE A 1 116 ? -46.602 25.032 9.276 1.00 21.07 102 PHE A O 1
ATOM 764 N N . ILE A 1 117 ? -46.563 25.466 11.495 1.00 12.84 103 ILE A N 1
ATOM 765 C CA . ILE A 1 117 ? -45.506 26.484 11.379 1.00 14.57 103 ILE A CA 1
ATOM 766 C C . ILE A 1 117 ? -44.208 25.895 11.912 1.00 15.66 103 ILE A C 1
ATOM 767 O O . ILE A 1 117 ? -44.163 25.479 13.068 1.00 15.00 103 ILE A O 1
ATOM 772 N N . GLU A 1 118 ? -43.159 25.861 11.081 1.00 13.79 104 GLU A N 1
ATOM 773 C CA . GLU A 1 118 ? -41.863 25.365 11.536 1.00 16.14 104 GLU A CA 1
ATOM 774 C C . GLU A 1 118 ? -41.106 26.418 12.316 1.00 21.40 104 GLU A C 1
ATOM 775 O O . GLU A 1 118 ? -41.029 27.580 11.890 1.00 23.47 104 GLU A O 1
ATOM 781 N N . LYS A 1 119 ? -40.460 25.996 13.405 1.00 17.17 105 LYS A N 1
ATOM 782 C CA . LYS A 1 119 ? -39.525 26.840 14.122 1.00 16.91 105 LYS A CA 1
ATOM 783 C C . LYS A 1 119 ? -38.168 26.645 13.432 1.00 21.67 105 LYS A C 1
ATOM 784 O O . LYS A 1 119 ? -37.834 25.518 13.101 1.00 20.83 105 LYS A O 1
ATOM 790 N N . PRO A 1 120 ? -37.381 27.691 13.175 1.00 21.45 106 PRO A N 1
ATOM 791 C CA . PRO A 1 120 ? -37.643 29.103 13.484 1.00 22.42 106 PRO A CA 1
ATOM 792 C C . PRO A 1 120 ? -38.597 29.713 12.448 1.00 25.67 106 PRO A C 1
ATOM 793 O O . PRO A 1 120 ? -38.527 29.370 11.267 1.00 27.24 106 PRO A O 1
ATOM 797 N N . PHE A 1 121 ? -39.491 30.590 12.892 1.00 22.02 107 PHE A N 1
ATOM 798 C CA . PHE A 1 121 ? -40.469 31.215 11.999 1.00 22.89 107 PHE A CA 1
ATOM 799 C C . PHE A 1 121 ? -40.197 32.718 11.858 1.00 28.37 107 PHE A C 1
ATOM 800 O O . PHE A 1 121 ? -39.527 33.295 12.699 1.00 29.33 107 PHE A O 1
ATOM 808 N N . LYS A 1 122 ? -40.764 33.339 10.830 1.00 27.14 108 LYS A N 1
ATOM 809 C CA . LYS A 1 122 ? -40.704 34.787 10.645 1.00 28.07 108 LYS A CA 1
ATOM 810 C C . LYS A 1 122 ? -42.005 35.362 11.199 1.00 29.35 108 LYS A C 1
ATOM 811 O O . LYS A 1 122 ? -43.042 34.688 11.140 1.00 27.73 108 LYS A O 1
ATOM 817 N N . ALA A 1 123 ? -41.965 36.591 11.760 1.00 27.71 109 ALA A N 1
ATOM 818 C CA . ALA A 1 123 ? -43.160 37.215 12.342 1.00 26.53 109 ALA A CA 1
ATOM 819 C C . ALA A 1 123 ? -44.324 37.304 11.351 1.00 28.57 109 ALA A C 1
ATOM 820 O O . ALA A 1 123 ? -45.441 36.971 11.721 1.00 27.05 109 ALA A O 1
ATOM 822 N N . ASP A 1 124 ? -44.056 37.688 10.095 1.00 27.68 110 ASP A N 1
ATOM 823 C CA . ASP A 1 124 ? -45.107 37.845 9.089 1.00 27.40 110 ASP A CA 1
ATOM 824 C C . ASP A 1 124 ? -45.767 36.499 8.740 1.00 29.23 110 ASP A C 1
ATOM 825 O O . ASP A 1 124 ? -46.979 36.479 8.542 1.00 28.19 110 ASP A O 1
ATOM 830 N N . ARG A 1 125 ? -45.008 35.383 8.767 1.00 25.86 111 ARG A N 1
ATOM 831 C CA . ARG A 1 125 ? -45.567 34.036 8.537 1.00 23.21 111 ARG A CA 1
ATOM 832 C C . ARG A 1 125 ? -46.533 33.677 9.670 1.00 24.37 111 ARG A C 1
ATOM 833 O O . ARG A 1 125 ? -47.630 33.184 9.410 1.00 24.25 111 ARG A O 1
ATOM 841 N N . LEU A 1 126 ? -46.134 33.944 10.925 1.00 21.41 112 LEU A N 1
ATOM 842 C CA . LEU A 1 126 ? -46.980 33.705 12.094 1.00 20.27 112 LEU A CA 1
ATOM 843 C C . LEU A 1 126 ? -48.288 34.514 12.013 1.00 22.59 112 LEU A C 1
ATOM 844 O O . LEU A 1 126 ? -49.355 33.964 12.230 1.00 21.17 112 LEU A O 1
ATOM 849 N N . ILE A 1 127 ? -48.196 35.813 11.703 1.00 21.65 113 ILE A N 1
ATOM 850 C CA . ILE A 1 127 ? -49.360 36.696 11.610 1.00 22.00 113 ILE A CA 1
ATOM 851 C C . ILE A 1 127 ? -50.279 36.245 10.471 1.00 24.67 113 ILE A C 1
ATOM 852 O O . ILE A 1 127 ? -51.472 36.152 10.687 1.00 25.11 113 ILE A O 1
ATOM 857 N N . LEU A 1 128 ? -49.717 35.946 9.286 1.00 23.36 114 LEU A N 1
ATOM 858 C CA . LEU A 1 128 ? -50.432 35.508 8.074 1.00 24.85 114 LEU A CA 1
ATOM 859 C C . LEU A 1 128 ? -51.295 34.273 8.412 1.00 24.16 114 LEU A C 1
ATOM 860 O O . LEU A 1 128 ? -52.522 34.287 8.195 1.00 21.81 114 LEU A O 1
ATOM 865 N N . VAL A 1 129 ? -50.651 33.240 8.987 1.00 20.03 115 VAL A N 1
ATOM 866 C CA . VAL A 1 129 ? -51.289 31.969 9.361 1.00 18.66 115 VAL A CA 1
ATOM 867 C C . VAL A 1 129 ? -52.373 32.220 10.426 1.00 21.54 115 VAL A C 1
ATOM 868 O O . VAL A 1 129 ? -53.503 31.766 10.247 1.00 19.90 115 VAL A O 1
ATOM 872 N N . ALA A 1 130 ? -52.063 33.023 11.462 1.00 21.00 116 ALA A N 1
ATOM 873 C CA . ALA A 1 130 ? -53.042 33.368 12.495 1.00 20.74 116 ALA A CA 1
ATOM 874 C C . ALA A 1 130 ? -54.276 34.037 11.887 1.00 25.86 116 ALA A C 1
ATOM 875 O O . ALA A 1 130 ? -55.390 33.619 12.183 1.00 25.18 116 ALA A O 1
ATOM 877 N N . GLU A 1 131 ? -54.084 35.039 10.992 1.00 22.65 117 GLU A N 1
ATOM 878 C CA . GLU A 1 131 ? -55.209 35.752 10.385 1.00 23.88 117 GLU A CA 1
ATOM 879 C C . GLU A 1 131 ? -56.008 34.852 9.419 1.00 26.17 117 GLU A C 1
ATOM 880 O O . GLU A 1 131 ? -57.229 34.995 9.337 1.00 24.67 117 GLU A O 1
ATOM 886 N N . ARG A 1 132 ? -55.351 33.901 8.752 1.00 22.93 118 ARG A N 1
ATOM 887 C CA . ARG A 1 132 ? -56.062 32.942 7.882 1.00 23.11 118 ARG A CA 1
ATOM 888 C C . ARG A 1 132 ? -56.938 32.024 8.709 1.00 25.80 118 ARG A C 1
ATOM 889 O O . ARG A 1 132 ? -58.069 31.747 8.313 1.00 24.01 118 ARG A O 1
ATOM 897 N N . ALA A 1 133 ? -56.432 31.588 9.864 1.00 22.50 119 ALA A N 1
ATOM 898 C CA . ALA A 1 133 ? -57.152 30.683 10.752 1.00 21.61 119 ALA A CA 1
ATOM 899 C C . ALA A 1 133 ? -58.253 31.425 11.499 1.00 28.24 119 ALA A C 1
ATOM 900 O O . ALA A 1 133 ? -59.314 30.846 11.737 1.00 28.31 119 ALA A O 1
ATOM 902 N N . LEU A 1 134 ? -58.032 32.713 11.811 1.00 26.37 120 LEU A N 1
ATOM 903 C CA . LEU A 1 134 ? -59.043 33.524 12.503 1.00 27.53 120 LEU A CA 1
ATOM 904 C C . LEU A 1 134 ? -60.213 33.860 11.585 1.00 36.91 120 LEU A C 1
ATOM 905 O O . LEU A 1 134 ? -61.310 34.125 12.080 1.00 38.50 120 LEU A O 1
ATOM 910 N N . GLU A 1 135 ? -60.003 33.797 10.247 1.00 36.45 121 GLU A N 1
ATOM 911 C CA . GLU A 1 135 ? -61.076 34.018 9.274 1.00 38.34 121 GLU A CA 1
ATOM 912 C C . GLU A 1 135 ? -62.027 32.819 9.314 1.00 43.73 121 GLU A C 1
ATOM 913 O O . GLU A 1 135 ? -63.2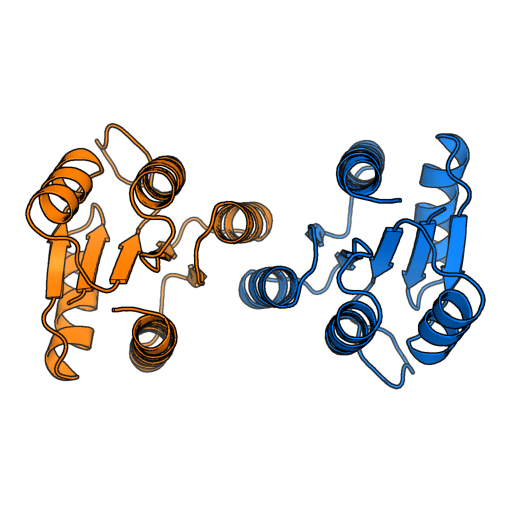15 32.974 9.029 1.00 44.82 121 GLU A O 1
ATOM 919 N N . THR A 1 136 ? -61.492 31.637 9.727 1.00 39.06 122 THR A N 1
ATOM 920 C CA . THR A 1 136 ? -62.195 30.351 9.872 1.00 38.18 122 THR A CA 1
ATOM 921 C C . THR A 1 136 ? -62.626 30.119 11.340 1.00 41.45 122 THR A C 1
ATOM 922 O O . THR A 1 136 ? -62.878 28.976 11.725 1.00 41.56 122 THR A O 1
ATOM 926 N N . SER A 1 137 ? -62.655 31.182 12.169 1.00 37.13 123 SER A N 1
ATOM 927 C CA . SER A 1 137 ? -63.026 31.054 13.577 1.00 35.86 123 SER A CA 1
ATOM 928 C C . SER A 1 137 ? -64.243 31.915 13.968 1.00 41.73 123 SER A C 1
ATOM 929 O O . SER A 1 137 ? -64.768 32.660 13.132 1.00 42.95 123 SER A O 1
ATOM 932 N N . LYS A 1 138 ? -64.710 31.777 15.238 1.00 37.33 124 LYS A N 1
ATOM 933 C CA . LYS A 1 138 ? -65.882 32.507 15.757 1.00 40.46 124 LYS A CA 1
ATOM 934 C C . LYS A 1 138 ? -65.616 34.001 15.824 1.00 72.43 124 LYS A C 1
ATOM 935 O O . LYS A 1 138 ? -64.470 34.397 15.993 1.00 38.82 124 LYS A O 1
ATOM 941 N N . ASP B 1 18 ? -59.246 -0.840 -7.281 1.00 35.65 4 ASP B N 1
ATOM 942 C CA . ASP B 1 18 ? -58.365 -0.495 -8.380 1.00 32.66 4 ASP B CA 1
ATOM 943 C C . ASP B 1 18 ? -57.458 0.632 -7.944 1.00 29.12 4 ASP B C 1
ATOM 944 O O . ASP B 1 18 ? -57.872 1.515 -7.185 1.00 27.69 4 ASP B O 1
ATOM 949 N N . ILE B 1 19 ? -56.213 0.600 -8.400 1.00 20.73 5 ILE B N 1
ATOM 950 C CA . ILE B 1 19 ? -55.235 1.631 -8.047 1.00 18.59 5 ILE B CA 1
ATOM 951 C C . ILE B 1 19 ? -54.623 2.178 -9.330 1.00 21.04 5 ILE B C 1
ATOM 952 O O . ILE B 1 19 ? -54.240 1.416 -10.228 1.00 21.95 5 ILE B O 1
ATOM 957 N N . LEU B 1 20 ? -54.493 3.503 -9.393 1.00 17.35 6 LEU B N 1
ATOM 958 C CA . LEU B 1 20 ? -53.819 4.178 -10.492 1.00 17.48 6 LEU B CA 1
ATOM 959 C C . LEU B 1 20 ? -52.557 4.818 -9.928 1.00 20.09 6 LEU B C 1
ATOM 960 O O . LEU B 1 20 ? -52.621 5.520 -8.920 1.00 17.41 6 LEU B O 1
ATOM 965 N N . VAL B 1 21 ? -51.434 4.521 -10.524 1.00 16.23 7 VAL B N 1
ATOM 966 C CA . VAL B 1 21 ? -50.159 5.089 -10.082 1.00 16.33 7 VAL B CA 1
ATOM 967 C C . VAL B 1 21 ? -49.716 6.053 -11.144 1.00 18.95 7 VAL B C 1
ATOM 968 O O . VAL B 1 21 ? -49.623 5.663 -12.323 1.00 19.37 7 VAL B O 1
ATOM 972 N N . VAL B 1 22 ? -49.398 7.301 -10.735 1.00 15.31 8 VAL B N 1
ATOM 973 C CA . VAL B 1 22 ? -48.984 8.361 -11.646 1.00 14.63 8 VAL B CA 1
ATOM 974 C C . VAL B 1 22 ? -47.566 8.799 -11.285 1.00 17.69 8 VAL B C 1
ATOM 975 O O . VAL B 1 22 ? -47.344 9.365 -10.213 1.00 15.04 8 VAL B O 1
ATOM 979 N N . ASP B 1 23 ? -46.613 8.563 -12.177 1.00 16.73 9 ASP B N 1
ATOM 980 C CA . ASP B 1 23 ? -45.218 8.963 -11.947 1.00 15.30 9 ASP B CA 1
ATOM 981 C C . ASP B 1 23 ? -44.567 9.084 -13.290 1.00 20.37 9 ASP B C 1
ATOM 982 O O . ASP B 1 23 ? -44.848 8.277 -14.170 1.00 20.41 9 ASP B O 1
ATOM 987 N N . ASP B 1 24 ? -43.708 10.101 -13.470 1.00 18.34 10 ASP B N 1
ATOM 988 C CA . ASP B 1 24 ? -43.045 10.314 -14.767 1.00 19.75 10 ASP B CA 1
ATOM 989 C C . ASP B 1 24 ? -41.894 9.318 -14.978 1.00 25.98 10 ASP B C 1
ATOM 990 O O . ASP B 1 24 ? -41.384 9.214 -16.094 1.00 27.63 10 ASP B O 1
ATOM 995 N N . GLU B 1 25 ? -41.509 8.556 -13.933 1.00 21.53 11 GLU B N 1
ATOM 996 C CA . GLU B 1 25 ? -40.410 7.584 -14.052 1.00 21.85 11 GLU B CA 1
ATOM 997 C C . GLU B 1 25 ? -40.951 6.163 -14.145 1.00 25.90 11 GLU B C 1
ATOM 998 O O . GLU B 1 25 ? -41.615 5.714 -13.221 1.00 24.63 11 GLU B O 1
ATOM 1004 N N . VAL B 1 26 ? -40.617 5.440 -15.247 1.00 25.03 12 VAL B N 1
ATOM 1005 C CA . VAL B 1 26 ? -41.050 4.049 -15.466 1.00 26.52 12 VAL B CA 1
ATOM 1006 C C . VAL B 1 26 ? -40.649 3.139 -14.306 1.00 30.07 12 VAL B C 1
ATOM 1007 O O . VAL B 1 26 ? -41.458 2.297 -13.909 1.00 30.53 12 VAL B O 1
ATOM 1011 N N . ASP B 1 27 ? -39.415 3.287 -13.775 1.00 27.81 13 ASP B N 1
ATOM 1012 C CA . ASP B 1 27 ? -38.925 2.434 -12.691 1.00 27.89 13 ASP B CA 1
ATOM 1013 C C . ASP B 1 27 ? -39.784 2.567 -11.444 1.00 29.12 13 ASP B C 1
ATOM 1014 O O . ASP B 1 27 ? -40.026 1.560 -10.779 1.00 29.11 13 ASP B O 1
ATOM 1019 N N . ILE B 1 28 ? -40.312 3.772 -11.173 1.00 23.98 14 ILE B N 1
ATOM 1020 C CA . ILE B 1 28 ? -41.181 4.006 -10.019 1.00 21.30 14 ILE B CA 1
ATOM 1021 C C . ILE B 1 28 ? -42.582 3.469 -10.289 1.00 24.06 14 ILE B C 1
ATOM 1022 O O . ILE B 1 28 ? -43.133 2.825 -9.399 1.00 24.03 14 ILE B O 1
ATOM 1027 N N . ARG B 1 29 ? -43.154 3.705 -11.487 1.00 23.75 15 ARG B N 1
ATOM 1028 C CA . ARG B 1 29 ? -44.484 3.180 -11.844 1.00 25.70 15 ARG B CA 1
ATOM 1029 C C . ARG B 1 29 ? -44.488 1.662 -11.684 1.00 30.58 15 ARG B C 1
ATOM 1030 O O . ARG B 1 29 ? -45.373 1.126 -11.010 1.00 28.89 15 ARG B O 1
ATOM 1038 N N . ASP B 1 30 ? -43.439 0.992 -12.238 1.00 27.57 16 ASP B N 1
ATOM 1039 C CA . ASP B 1 30 ? -43.254 -0.470 -12.180 1.00 29.66 16 ASP B CA 1
ATOM 1040 C C . ASP B 1 30 ? -43.047 -0.972 -10.749 1.00 32.64 16 ASP B C 1
ATOM 1041 O O . ASP B 1 30 ? -43.625 -1.994 -10.381 1.00 31.92 16 ASP B O 1
ATOM 1046 N N . LEU B 1 31 ? -42.198 -0.284 -9.961 1.00 29.14 17 LEU B N 1
ATOM 1047 C CA . LEU B 1 31 ? -41.918 -0.661 -8.573 1.00 30.03 17 LEU B CA 1
ATOM 1048 C C . LEU B 1 31 ? -43.198 -0.547 -7.737 1.00 30.72 17 LEU B C 1
ATOM 1049 O O . LEU B 1 31 ? -43.535 -1.505 -7.048 1.00 30.91 17 LEU B O 1
ATOM 1054 N N . VAL B 1 32 ? -43.955 0.570 -7.869 1.00 22.66 18 VAL B N 1
ATOM 1055 C CA . VAL B 1 32 ? -45.196 0.749 -7.105 1.00 22.24 18 VAL B CA 1
ATOM 1056 C C . VAL B 1 32 ? -46.296 -0.239 -7.578 1.00 29.07 18 VAL B C 1
ATOM 1057 O O . VAL B 1 32 ? -46.875 -0.911 -6.725 1.00 30.90 18 VAL B O 1
ATOM 1061 N N . ALA B 1 33 ? -46.569 -0.337 -8.904 1.00 27.65 19 ALA B N 1
ATOM 1062 C CA . ALA B 1 33 ? -47.600 -1.249 -9.445 1.00 30.42 19 ALA B CA 1
ATOM 1063 C C . ALA B 1 33 ? -47.296 -2.703 -9.111 1.00 35.53 19 ALA B C 1
ATOM 1064 O O . ALA B 1 33 ? -48.214 -3.450 -8.780 1.00 36.71 19 ALA B O 1
ATOM 1066 N N . GLY B 1 34 ? -46.017 -3.074 -9.168 1.00 31.73 20 GLY B N 1
ATOM 1067 C CA . GLY B 1 34 ? -45.529 -4.412 -8.857 1.00 33.51 20 GLY B CA 1
ATOM 1068 C C . GLY B 1 34 ? -45.785 -4.831 -7.424 1.00 36.73 20 GLY B C 1
ATOM 1069 O O . GLY B 1 34 ? -46.327 -5.916 -7.190 1.00 39.80 20 GLY B O 1
ATOM 1070 N N . ILE B 1 35 ? -45.401 -3.973 -6.454 1.00 29.07 21 ILE B N 1
ATOM 1071 C CA . ILE B 1 35 ? -45.581 -4.231 -5.018 1.00 28.61 21 ILE B CA 1
ATOM 1072 C C . ILE B 1 35 ? -47.075 -4.401 -4.710 1.00 31.43 21 ILE B C 1
ATOM 1073 O O . ILE B 1 35 ? -47.457 -5.342 -4.015 1.00 31.81 21 ILE B O 1
ATOM 1078 N N . LEU B 1 36 ? -47.909 -3.496 -5.246 1.00 27.36 22 LEU B N 1
ATOM 1079 C CA . LEU B 1 36 ? -49.350 -3.513 -5.009 1.00 27.50 22 LEU B CA 1
ATOM 1080 C C . LEU B 1 36 ? -50.041 -4.693 -5.686 1.00 35.08 22 LEU B C 1
ATOM 1081 O O . LEU B 1 36 ? -50.913 -5.307 -5.056 1.00 35.23 22 LEU B O 1
ATOM 1086 N N . SER B 1 37 ? -49.635 -5.044 -6.936 1.00 33.18 23 SER B N 1
ATOM 1087 C CA . SER B 1 37 ? -50.186 -6.201 -7.670 1.00 35.28 23 SER B CA 1
ATOM 1088 C C . SER B 1 37 ? -49.923 -7.509 -6.935 1.00 41.98 23 SER B C 1
ATOM 1089 O O . SER B 1 37 ? -50.790 -8.387 -6.932 1.00 42.75 23 SER B O 1
ATOM 1092 N N . ASP B 1 38 ? -48.729 -7.641 -6.309 1.00 39.59 24 ASP B N 1
ATOM 1093 C CA . ASP B 1 38 ? -48.325 -8.837 -5.565 1.00 42.05 24 ASP B CA 1
ATOM 1094 C C . ASP B 1 38 ? -49.188 -9.040 -4.319 1.00 44.85 24 ASP B C 1
ATOM 1095 O O . ASP B 1 38 ? -49.305 -10.169 -3.847 1.00 45.32 24 ASP B O 1
ATOM 1100 N N . GLU B 1 39 ? -49.812 -7.958 -3.811 1.00 38.97 25 GLU B N 1
ATOM 1101 C CA . GLU B 1 39 ? -50.698 -7.990 -2.647 1.00 38.94 25 GLU B CA 1
ATOM 1102 C C . GLU B 1 39 ? -52.155 -8.219 -3.060 1.00 45.18 25 GLU B C 1
ATOM 1103 O O . GLU B 1 39 ? -53.023 -8.319 -2.193 1.00 47.22 25 GLU B O 1
ATOM 1109 N N . GLY B 1 40 ? -52.404 -8.317 -4.366 1.00 40.89 26 GLY B N 1
ATOM 1110 C CA . GLY B 1 40 ? -53.732 -8.594 -4.900 1.00 41.72 26 GLY B CA 1
ATOM 1111 C C . GLY B 1 40 ? -54.559 -7.397 -5.308 1.00 43.78 26 GLY B C 1
ATOM 1112 O O . GLY B 1 40 ? -55.786 -7.497 -5.372 1.00 44.34 26 GLY B O 1
ATOM 1113 N N . HIS B 1 41 ? -53.902 -6.253 -5.583 1.00 37.50 27 HIS B N 1
ATOM 1114 C CA . HIS B 1 41 ? -54.595 -5.050 -6.028 1.00 35.22 27 HIS B CA 1
ATOM 1115 C C . HIS B 1 41 ? -54.383 -4.873 -7.533 1.00 40.20 27 HIS B C 1
ATOM 1116 O O . HIS B 1 41 ? -53.254 -4.997 -7.998 1.00 42.27 27 HIS B O 1
ATOM 1123 N N . GLU B 1 42 ? -55.454 -4.619 -8.297 1.00 36.28 28 GLU B N 1
ATOM 1124 C CA . GLU B 1 42 ? -55.357 -4.384 -9.741 1.00 36.50 28 GLU B CA 1
ATOM 1125 C C . GLU B 1 42 ? -54.841 -2.963 -9.937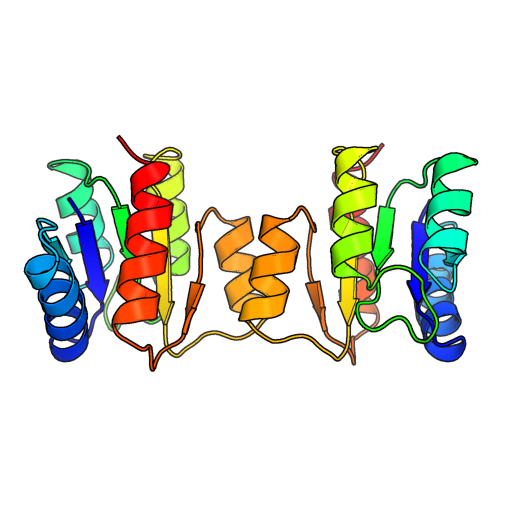 1.00 35.20 28 GLU B C 1
ATOM 1126 O O . GLU B 1 42 ? -55.501 -2.011 -9.528 1.00 31.79 28 GLU B O 1
ATOM 1132 N N . THR B 1 43 ? -53.637 -2.835 -10.512 1.00 31.72 29 THR B N 1
ATOM 1133 C CA . THR B 1 43 ? -52.984 -1.543 -10.667 1.00 29.34 29 THR B CA 1
ATOM 1134 C C . THR B 1 43 ? -52.752 -1.174 -12.128 1.00 33.75 29 THR B C 1
ATOM 1135 O O . THR B 1 43 ? -52.351 -2.015 -12.929 1.00 37.08 29 THR B O 1
ATOM 1139 N N . ARG B 1 44 ? -53.034 0.103 -12.457 1.00 27.65 30 ARG B N 1
ATOM 1140 C CA . ARG B 1 44 ? -52.849 0.752 -13.751 1.00 26.88 30 ARG B CA 1
ATOM 1141 C C . ARG B 1 44 ? -51.859 1.881 -13.569 1.00 28.03 30 ARG B C 1
ATOM 1142 O O . ARG B 1 44 ? -51.735 2.393 -12.455 1.00 25.48 30 ARG B O 1
ATOM 1150 N N . THR B 1 45 ? -51.176 2.299 -14.641 1.00 24.41 31 THR B N 1
ATOM 1151 C CA . THR B 1 45 ? -50.229 3.402 -14.502 1.00 22.39 31 THR B CA 1
ATOM 1152 C C . THR B 1 45 ? -50.528 4.534 -15.485 1.00 26.08 31 THR B C 1
ATOM 1153 O O . THR B 1 45 ? -51.160 4.333 -16.530 1.00 26.90 31 THR B O 1
ATOM 1157 N N . ALA B 1 46 ? -50.028 5.727 -15.148 1.00 21.96 32 ALA B N 1
ATOM 1158 C CA . ALA B 1 46 ? -50.070 6.932 -15.976 1.00 21.75 32 ALA B CA 1
ATOM 1159 C C . ALA B 1 46 ? -48.745 7.671 -15.771 1.00 23.32 32 ALA B C 1
ATOM 1160 O O . ALA B 1 46 ? -48.092 7.506 -14.735 1.00 20.79 32 ALA B O 1
ATOM 1162 N N . PHE B 1 47 ? -48.322 8.456 -16.751 1.00 22.16 33 PHE B N 1
ATOM 1163 C CA . PHE B 1 47 ? -47.009 9.115 -16.710 1.00 21.06 33 PHE B CA 1
ATOM 1164 C C . PHE B 1 47 ? -47.090 10.649 -16.602 1.00 22.83 33 PHE B C 1
ATOM 1165 O O . PHE B 1 47 ? -46.050 11.299 -16.471 1.00 21.05 33 PHE B O 1
ATOM 1173 N N . ASP B 1 48 ? -48.306 11.236 -16.701 1.00 20.14 34 ASP B N 1
ATOM 1174 C CA . ASP B 1 48 ? -48.448 12.696 -16.622 1.00 20.35 34 ASP B CA 1
ATOM 1175 C C . ASP B 1 48 ? -49.892 13.072 -16.289 1.00 23.40 34 ASP B C 1
ATOM 1176 O O . ASP B 1 48 ? -50.719 12.188 -16.117 1.00 22.30 34 ASP B O 1
ATOM 1181 N N . ALA B 1 49 ? -50.191 14.382 -16.178 1.00 22.80 35 ALA B N 1
ATOM 1182 C CA . ALA B 1 49 ? -51.540 14.826 -15.810 1.00 22.24 35 ALA B CA 1
ATOM 1183 C C . ALA B 1 49 ? -52.594 14.425 -16.837 1.00 26.36 35 ALA B C 1
ATOM 1184 O O . ALA B 1 49 ? -53.646 13.934 -16.445 1.00 26.76 35 ALA B O 1
ATOM 1186 N N . ASP B 1 50 ? -52.318 14.562 -18.141 1.00 23.28 36 ASP B N 1
ATOM 1187 C CA . ASP B 1 50 ? -53.349 14.233 -19.119 1.00 24.32 36 ASP B CA 1
ATOM 1188 C C . ASP B 1 50 ? -53.594 12.726 -19.245 1.00 27.81 36 ASP B C 1
ATOM 1189 O O . ASP B 1 50 ? -54.761 12.338 -19.372 1.00 28.43 36 ASP B O 1
ATOM 1194 N N . SER B 1 51 ? -52.542 11.879 -19.109 1.00 23.73 37 SER B N 1
ATOM 1195 C CA . SER B 1 51 ? -52.734 10.419 -19.130 1.00 24.15 37 SER B CA 1
ATOM 1196 C C . SER B 1 51 ? -53.460 9.956 -17.858 1.00 25.47 37 SER B C 1
ATOM 1197 O O . SER B 1 51 ? -54.263 9.027 -17.939 1.00 26.10 37 SER B O 1
ATOM 1200 N N . ALA B 1 52 ? -53.209 10.630 -16.710 1.00 19.61 38 ALA B N 1
ATOM 1201 C CA . ALA B 1 52 ? -53.885 10.341 -15.440 1.00 18.47 38 ALA B CA 1
ATOM 1202 C C . ALA B 1 52 ? -55.364 10.698 -15.515 1.00 23.07 38 ALA B C 1
ATOM 1203 O O . ALA B 1 52 ? -56.213 9.870 -15.179 1.00 21.85 38 ALA B O 1
ATOM 1205 N N . LEU B 1 53 ? -55.673 11.934 -15.965 1.00 22.36 39 LEU B N 1
ATOM 1206 C CA . LEU B 1 53 ? -57.050 12.415 -16.086 1.00 24.43 39 LEU B CA 1
ATOM 1207 C C . LEU B 1 53 ? -57.833 11.579 -17.086 1.00 29.29 39 LEU B C 1
ATOM 1208 O O . LEU B 1 53 ? -58.992 11.248 -16.810 1.00 29.50 39 LEU B O 1
ATOM 1213 N N . ALA B 1 54 ? -57.196 11.165 -18.200 1.00 26.11 40 ALA B N 1
ATOM 1214 C CA . ALA B 1 54 ? -57.845 10.287 -19.177 1.00 27.18 40 ALA B CA 1
ATOM 1215 C C . ALA B 1 54 ? -58.205 8.930 -18.537 1.00 29.79 40 ALA B C 1
ATOM 1216 O O . ALA B 1 54 ? -59.298 8.426 -18.774 1.00 30.46 40 ALA B O 1
ATOM 1218 N N . ALA B 1 55 ? -57.290 8.363 -17.717 1.00 25.37 41 ALA B N 1
ATOM 1219 C CA . ALA B 1 55 ? -57.455 7.071 -17.039 1.00 25.00 41 ALA B CA 1
ATOM 1220 C C . ALA B 1 55 ? -58.553 7.133 -15.997 1.00 30.04 41 ALA B C 1
ATOM 1221 O O . ALA B 1 55 ? -59.306 6.172 -15.854 1.00 31.27 41 ALA B O 1
ATOM 1223 N N . ILE B 1 56 ? -58.676 8.273 -15.304 1.00 27.45 42 ILE B N 1
ATOM 1224 C CA . ILE B 1 56 ? -59.735 8.477 -14.303 1.00 26.78 42 ILE B CA 1
ATOM 1225 C C . ILE B 1 56 ? -61.091 8.682 -15.018 1.00 36.50 42 ILE B C 1
ATOM 1226 O O . ILE B 1 56 ? -62.093 8.073 -14.611 1.00 35.52 42 ILE B O 1
ATOM 1231 N N . ASN B 1 57 ? -61.123 9.545 -16.068 1.00 37.07 43 ASN B N 1
ATOM 1232 C CA . ASN B 1 57 ? -62.346 9.861 -16.837 1.00 40.18 43 ASN B CA 1
ATOM 1233 C C . ASN B 1 57 ? -62.916 8.642 -17.576 1.00 47.31 43 ASN B C 1
ATOM 1234 O O . ASN B 1 57 ? -64.127 8.595 -17.816 1.00 49.24 43 ASN B O 1
ATOM 1239 N N . ASP B 1 58 ? -62.056 7.661 -17.920 1.00 45.07 44 ASP B N 1
ATOM 1240 C CA . ASP B 1 58 ? -62.445 6.404 -18.580 1.00 47.60 44 ASP B CA 1
ATOM 1241 C C . ASP B 1 58 ? -63.252 5.569 -17.563 1.00 51.38 44 ASP B C 1
ATOM 1242 O O . ASP B 1 58 ? -64.404 5.238 -17.826 1.00 52.40 44 ASP B O 1
ATOM 1247 N N . ARG B 1 59 ? -62.654 5.279 -16.393 1.00 45.73 45 ARG B N 1
ATOM 1248 C CA . ARG B 1 59 ? -63.296 4.580 -15.272 1.00 45.05 45 ARG B CA 1
ATOM 1249 C C . ARG B 1 59 ? -62.533 4.951 -14.022 1.00 43.19 45 ARG B C 1
ATOM 1250 O O . ARG B 1 59 ? -61.320 4.732 -13.944 1.00 40.92 45 ARG B O 1
ATOM 1258 N N . ALA B 1 60 ? -63.213 5.637 -13.097 1.00 37.49 46 ALA B N 1
ATOM 1259 C CA . ALA B 1 60 ? -62.556 6.121 -11.893 1.00 34.98 46 ALA B CA 1
ATOM 1260 C C . ALA B 1 60 ? -61.969 4.950 -11.095 1.00 35.96 46 ALA B C 1
ATOM 1261 O O . ALA B 1 60 ? -62.683 3.978 -10.833 1.00 35.55 46 ALA B O 1
ATOM 1263 N N . PRO B 1 61 ? -60.644 4.978 -10.788 1.00 29.66 47 PRO B N 1
ATOM 1264 C CA . PRO B 1 61 ? -60.071 3.909 -9.944 1.00 28.07 47 PRO B CA 1
ATOM 1265 C C . PRO B 1 61 ? -60.549 4.094 -8.494 1.00 26.72 47 PRO B C 1
ATOM 1266 O O . PRO B 1 61 ? -61.230 5.068 -8.212 1.00 24.03 47 PRO B O 1
ATOM 1270 N N . ARG B 1 62 ? -60.205 3.182 -7.583 1.00 23.21 48 ARG B N 1
ATOM 1271 C CA . ARG B 1 62 ? -60.600 3.314 -6.173 1.00 20.95 48 ARG B CA 1
ATOM 1272 C C . ARG B 1 62 ? -59.575 4.177 -5.389 1.00 21.91 48 ARG B C 1
ATOM 1273 O O . ARG B 1 62 ? -59.896 4.722 -4.339 1.00 20.83 48 ARG B O 1
ATOM 1281 N N . LEU B 1 63 ? -58.353 4.299 -5.900 1.00 17.24 49 LEU B N 1
ATOM 1282 C CA . LEU B 1 63 ? -57.278 5.064 -5.255 1.00 15.00 49 LEU B CA 1
ATOM 1283 C C . LEU B 1 63 ? -56.274 5.514 -6.303 1.00 16.44 49 LEU B C 1
ATOM 1284 O O . LEU B 1 63 ? -56.034 4.808 -7.284 1.00 15.67 49 LEU B O 1
ATOM 1289 N N . VAL B 1 64 ? -55.699 6.704 -6.088 1.00 14.04 50 VAL B N 1
ATOM 1290 C CA . VAL B 1 64 ? -54.692 7.266 -6.969 1.00 12.58 50 VAL B CA 1
ATOM 1291 C C . VAL B 1 64 ? -53.445 7.568 -6.144 1.00 14.86 50 VAL B C 1
ATOM 1292 O O . VAL B 1 64 ? -53.553 8.144 -5.063 1.00 14.64 50 VAL B O 1
ATOM 1296 N N . PHE B 1 65 ? -52.284 7.150 -6.642 1.00 12.00 51 PHE B N 1
ATOM 1297 C CA . PHE B 1 65 ? -50.970 7.510 -6.122 1.00 12.29 51 PHE B CA 1
ATOM 1298 C C . PHE B 1 65 ? -50.409 8.530 -7.068 1.00 15.90 51 PHE B C 1
ATOM 1299 O O . PHE B 1 65 ? -50.326 8.278 -8.271 1.00 15.19 51 PHE B O 1
ATOM 1307 N N . LEU B 1 66 ? -50.023 9.691 -6.531 1.00 14.71 52 LEU B N 1
ATOM 1308 C CA . LEU B 1 66 ? -49.550 10.792 -7.352 1.00 15.69 52 LEU B CA 1
ATOM 1309 C C . LEU B 1 66 ? -48.154 11.252 -7.000 1.00 14.70 52 LEU B C 1
ATOM 1310 O O . LEU B 1 66 ? -47.886 11.585 -5.859 1.00 12.52 52 LEU B O 1
ATOM 1315 N N . ASP B 1 67 ? -47.279 11.318 -8.000 1.00 11.43 53 ASP B N 1
ATOM 1316 C CA . ASP B 1 67 ? -45.946 11.931 -7.893 1.00 10.17 53 ASP B CA 1
ATOM 1317 C C . ASP B 1 67 ? -46.164 13.435 -7.963 1.00 16.53 53 ASP B C 1
ATOM 1318 O O . ASP B 1 67 ? -47.215 13.846 -8.439 1.00 19.65 53 ASP B O 1
ATOM 1323 N N . ILE B 1 68 ? -45.195 14.262 -7.524 1.00 14.53 54 ILE B N 1
ATOM 1324 C CA . ILE B 1 68 ? -45.384 15.711 -7.609 1.00 14.89 54 ILE B CA 1
ATOM 1325 C C . ILE B 1 68 ? -44.639 16.262 -8.823 1.00 19.39 54 ILE B C 1
ATOM 1326 O O . ILE B 1 68 ? -45.255 16.927 -9.659 1.00 15.62 54 ILE B O 1
ATOM 1331 N N . TRP B 1 69 ? -43.319 16.005 -8.917 1.00 16.82 55 TRP B N 1
ATOM 1332 C CA . TRP B 1 69 ? -42.543 16.491 -10.041 1.00 19.30 55 TRP B CA 1
ATOM 1333 C C . TRP B 1 69 ? -42.798 15.596 -11.234 1.00 22.16 55 TRP B C 1
ATOM 1334 O O . TRP B 1 69 ? -42.265 14.485 -11.294 1.00 20.26 55 TRP B O 1
ATOM 1345 N N . LEU B 1 70 ? -43.685 16.044 -12.149 1.00 20.16 56 LEU B N 1
ATOM 1346 C CA . LEU B 1 70 ? -44.037 15.266 -13.323 1.00 19.95 56 LEU B CA 1
ATOM 1347 C C . LEU B 1 70 ? -43.417 15.912 -14.539 1.00 26.12 56 LEU B C 1
ATOM 1348 O O . LEU B 1 70 ? -43.977 16.860 -15.088 1.00 23.78 56 LEU B O 1
ATOM 1353 N N . GLN B 1 71 ? -42.204 15.450 -14.913 1.00 26.96 57 GLN B N 1
ATOM 1354 C CA . GLN B 1 71 ? -41.462 15.989 -16.049 1.00 29.55 57 GLN B CA 1
ATOM 1355 C C . GLN B 1 71 ? -42.288 15.908 -17.328 1.00 33.23 57 GLN B C 1
ATOM 1356 O O . GLN B 1 71 ? -42.829 14.846 -17.657 1.00 31.35 57 GLN B O 1
ATOM 1362 N N . GLY B 1 72 ? -42.429 17.056 -17.987 1.00 31.49 58 GLY B N 1
ATOM 1363 C CA . GLY B 1 72 ? -43.158 17.203 -19.240 1.00 32.26 58 GLY B CA 1
ATOM 1364 C C . GLY B 1 72 ? -44.666 17.228 -19.111 1.00 32.32 58 GLY B C 1
ATOM 1365 O O . GLY B 1 72 ? -45.361 17.294 -20.119 1.00 33.50 58 GLY B O 1
ATOM 1366 N N . SER B 1 73 ? -45.188 17.200 -17.874 1.00 26.15 59 SER B N 1
ATOM 1367 C CA . SER B 1 73 ? -46.623 17.198 -17.634 1.00 24.31 59 SER B CA 1
ATOM 1368 C C . SER B 1 73 ? -47.188 18.596 -17.671 1.00 27.74 59 SER B C 1
ATOM 1369 O O . SER B 1 73 ? -46.515 19.536 -17.257 1.00 28.36 59 SER B O 1
ATOM 1372 N N . ARG B 1 74 ? -48.447 18.718 -18.123 1.00 24.93 60 ARG B N 1
ATOM 1373 C CA . ARG B 1 74 ? -49.199 19.972 -18.191 1.00 25.87 60 ARG B CA 1
ATOM 1374 C C . ARG B 1 74 ? -49.433 20.534 -16.776 1.00 29.04 60 ARG B C 1
ATOM 1375 O O . ARG B 1 74 ? -49.403 21.753 -16.576 1.00 28.76 60 ARG B O 1
ATOM 1383 N N . LEU B 1 75 ? -49.659 19.634 -15.807 1.00 24.45 61 LEU B N 1
ATOM 1384 C CA . LEU B 1 75 ? -49.848 19.979 -14.399 1.00 22.89 61 LEU B CA 1
ATOM 1385 C C . LEU B 1 75 ? -48.883 19.212 -13.548 1.00 24.12 61 LEU B C 1
ATOM 1386 O O . LEU B 1 75 ? -48.697 18.021 -13.790 1.00 21.82 61 LEU B O 1
ATOM 1391 N N . ASP B 1 76 ? -48.305 19.862 -12.521 1.00 22.02 62 ASP B N 1
ATOM 1392 C CA . ASP B 1 76 ? -47.506 19.139 -11.531 1.00 21.30 62 ASP B CA 1
ATOM 1393 C C . ASP B 1 76 ? -48.479 18.299 -10.709 1.00 21.96 62 ASP B C 1
ATOM 1394 O O . ASP B 1 76 ? -49.698 18.515 -10.800 1.00 20.44 62 ASP B O 1
ATOM 1399 N N . GLY B 1 77 ? -47.960 17.403 -9.871 1.00 17.75 63 GLY B N 1
ATOM 1400 C CA . GLY B 1 77 ? -48.816 16.540 -9.059 1.00 15.98 63 GLY B CA 1
ATOM 1401 C C . GLY B 1 77 ? -49.761 17.242 -8.095 1.00 19.82 63 GLY B C 1
ATOM 1402 O O . GLY B 1 77 ? -50.826 16.696 -7.796 1.00 19.03 63 GLY B O 1
ATOM 1403 N N . LEU B 1 78 ? -49.403 18.448 -7.612 1.00 17.37 64 LEU B N 1
ATOM 1404 C CA . LEU B 1 78 ? -50.284 19.154 -6.667 1.00 18.31 64 LEU B CA 1
ATOM 1405 C C . LEU B 1 78 ? -51.462 19.808 -7.403 1.00 19.72 64 LEU B C 1
ATOM 1406 O O . LEU B 1 78 ? -52.587 19.735 -6.919 1.00 17.60 64 LEU B O 1
ATOM 1411 N N . ALA B 1 79 ? -51.215 20.396 -8.596 1.00 17.54 65 ALA B N 1
ATOM 1412 C CA . ALA B 1 79 ? -52.289 20.943 -9.439 1.00 18.71 65 ALA B CA 1
ATOM 1413 C C . ALA B 1 79 ? -53.172 19.777 -9.944 1.00 19.12 65 ALA B C 1
ATOM 1414 O O . ALA B 1 79 ? -54.384 19.910 -10.052 1.00 19.05 65 ALA B O 1
ATOM 1416 N N . LEU B 1 80 ? -52.553 18.620 -10.216 1.00 15.56 66 LEU B N 1
ATOM 1417 C CA . LEU B 1 80 ? -53.298 17.423 -10.631 1.00 14.97 66 LEU B CA 1
ATOM 1418 C C . LEU B 1 80 ? -54.184 16.933 -9.479 1.00 15.65 66 LEU B C 1
ATOM 1419 O O . LEU B 1 80 ? -55.364 16.612 -9.720 1.00 16.63 66 LEU B O 1
ATOM 1424 N N . LEU B 1 81 ? -53.661 16.949 -8.235 1.00 12.46 67 LEU B N 1
ATOM 1425 C CA . LEU B 1 81 ? -54.441 16.615 -7.020 1.00 13.13 67 LEU B CA 1
ATOM 1426 C C . LEU B 1 81 ? -55.671 17.511 -6.937 1.00 14.14 67 LEU B C 1
ATOM 1427 O O . LEU B 1 81 ? -56.769 17.034 -6.728 1.00 14.21 67 LEU B O 1
ATOM 1432 N N . ASP B 1 82 ? -55.482 18.819 -7.114 1.00 14.14 68 ASP B N 1
ATOM 1433 C CA . ASP B 1 82 ? -56.606 19.764 -7.094 1.00 15.01 68 ASP B CA 1
ATOM 1434 C C . ASP B 1 82 ? -57.652 19.396 -8.128 1.00 18.25 68 ASP B C 1
ATOM 1435 O O . ASP B 1 82 ? -58.840 19.408 -7.821 1.00 18.05 68 ASP B O 1
ATOM 1440 N N . GLU B 1 83 ? -57.220 19.103 -9.367 1.00 15.60 69 GLU B N 1
ATOM 1441 C CA . GLU B 1 83 ? -58.165 18.777 -10.447 1.00 17.52 69 GLU B CA 1
ATOM 1442 C C . GLU B 1 83 ? -58.907 17.472 -10.128 1.00 19.49 69 GLU B C 1
ATOM 1443 O O . GLU B 1 83 ? -60.138 17.403 -10.292 1.00 19.96 69 GLU B O 1
ATOM 1449 N N . ILE B 1 84 ? -58.184 16.470 -9.649 1.00 15.51 70 ILE B N 1
ATOM 1450 C CA . ILE B 1 84 ? -58.833 15.190 -9.313 1.00 15.57 70 ILE B CA 1
ATOM 1451 C C . ILE B 1 84 ? -59.868 15.387 -8.209 1.00 19.95 70 ILE B C 1
ATOM 1452 O O . ILE B 1 84 ? -61.006 14.913 -8.345 1.00 19.82 70 ILE B O 1
ATOM 1457 N N . LYS B 1 85 ? -59.490 16.101 -7.139 1.00 16.75 71 LYS B N 1
ATOM 1458 C CA . LYS B 1 85 ? -60.373 16.319 -5.982 1.00 16.63 71 LYS B CA 1
ATOM 1459 C C . LYS B 1 85 ? -61.563 17.186 -6.342 1.00 21.98 71 LYS B C 1
ATOM 1460 O O . LYS B 1 85 ? -62.618 17.016 -5.744 1.00 23.08 71 LYS B O 1
ATOM 1466 N N . LYS B 1 86 ? -61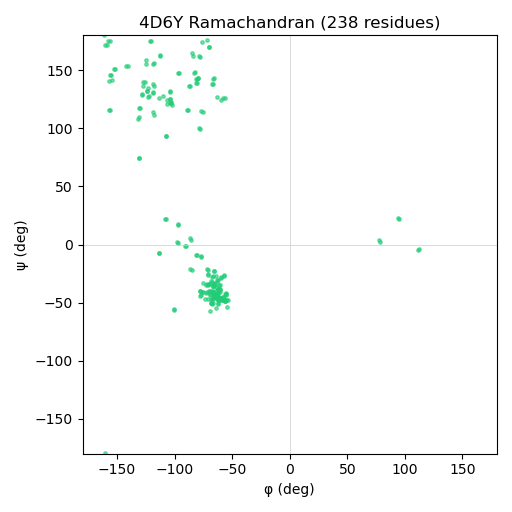.429 18.079 -7.332 1.00 20.10 72 LYS B N 1
ATOM 1467 C CA . LYS B 1 86 ? -62.532 18.907 -7.772 1.00 20.24 72 LYS B CA 1
ATOM 1468 C C . LYS B 1 86 ? -63.600 18.024 -8.448 1.00 24.02 72 LYS B C 1
ATOM 1469 O O . LYS B 1 86 ? -64.778 18.145 -8.101 1.00 23.52 72 LYS B O 1
ATOM 1475 N N . GLN B 1 87 ? -63.184 17.127 -9.368 1.00 20.16 73 GLN B N 1
ATOM 1476 C CA . GLN B 1 87 ? -64.117 16.252 -10.096 1.00 23.48 73 GLN B CA 1
ATOM 1477 C C . GLN B 1 87 ? -64.613 15.105 -9.222 1.00 26.69 73 GLN B C 1
ATOM 1478 O O . GLN B 1 87 ? -65.791 14.746 -9.278 1.00 26.70 73 GLN B O 1
ATOM 1484 N N . HIS B 1 88 ? -63.716 14.524 -8.426 1.00 24.38 74 HIS B N 1
ATOM 1485 C CA . HIS B 1 88 ? -64.016 13.351 -7.617 1.00 24.36 74 HIS B CA 1
ATOM 1486 C C . HIS B 1 88 ? -63.548 13.558 -6.171 1.00 23.18 74 HIS B C 1
ATOM 1487 O O . HIS B 1 88 ? -62.527 12.966 -5.771 1.00 18.90 74 HIS B O 1
ATOM 1494 N N . PRO B 1 89 ? -64.272 14.386 -5.358 1.00 20.15 75 PRO B N 1
ATOM 1495 C CA . PRO B 1 89 ? -63.856 14.608 -3.957 1.00 18.81 75 PRO B CA 1
ATOM 1496 C C . PRO B 1 89 ? -63.754 13.338 -3.143 1.00 22.15 75 PRO B C 1
ATOM 1497 O O . PRO B 1 89 ? -62.983 13.298 -2.186 1.00 22.48 75 PRO B O 1
ATOM 1501 N N . GLU B 1 90 ? -64.534 12.312 -3.517 1.00 18.16 76 GLU B N 1
ATOM 1502 C CA . GLU B 1 90 ? -64.606 11.013 -2.843 1.00 18.22 76 GLU B CA 1
ATOM 1503 C C . GLU B 1 90 ? -63.462 10.061 -3.218 1.00 21.49 76 GLU B C 1
ATOM 1504 O O . GLU B 1 90 ? -63.391 8.976 -2.640 1.00 22.79 76 GLU B O 1
ATOM 1510 N N . LEU B 1 91 ? -62.633 10.406 -4.220 1.00 18.48 77 LEU B N 1
ATOM 1511 C CA . LEU B 1 91 ? -61.591 9.491 -4.643 1.00 16.96 77 LEU B CA 1
ATOM 1512 C C . LEU B 1 91 ? -60.334 9.743 -3.822 1.00 17.91 77 LEU B C 1
ATOM 1513 O O . LEU B 1 91 ? -59.778 10.835 -3.905 1.00 14.44 77 LEU B O 1
ATOM 1518 N N . PRO B 1 92 ? -59.874 8.768 -3.009 1.00 15.39 78 PRO B N 1
ATOM 1519 C CA . PRO B 1 92 ? -58.665 9.014 -2.195 1.00 13.76 78 PRO B CA 1
ATOM 1520 C C . PRO B 1 92 ? -57.443 9.151 -3.074 1.00 14.56 78 PRO B C 1
ATOM 1521 O O . PRO B 1 92 ? -57.305 8.416 -4.045 1.00 13.75 78 PRO B O 1
ATOM 1525 N N . VAL B 1 93 ? -56.595 10.131 -2.738 1.00 9.77 79 VAL B N 1
ATOM 1526 C CA . VAL B 1 93 ? -55.358 10.407 -3.456 1.00 9.66 79 VAL B CA 1
ATOM 1527 C C . VAL B 1 93 ? -54.220 10.458 -2.450 1.00 14.00 79 VAL B C 1
ATOM 1528 O O . VAL B 1 93 ? -54.293 11.197 -1.471 1.00 15.00 79 VAL B O 1
ATOM 1532 N N . VAL B 1 94 ? -53.158 9.700 -2.711 1.00 9.86 80 VAL B N 1
ATOM 1533 C CA . VAL B 1 94 ? -51.988 9.687 -1.831 1.00 8.33 80 VAL B CA 1
ATOM 1534 C C . VAL B 1 94 ? -50.792 10.168 -2.617 1.00 12.41 80 VAL B C 1
ATOM 1535 O O . VAL B 1 94 ? -50.590 9.714 -3.730 1.00 14.17 80 VAL B O 1
ATOM 1539 N N . MET B 1 95 ? -50.032 11.127 -2.076 1.00 9.91 81 MET B N 1
ATOM 1540 C CA . MET B 1 95 ? -48.842 11.610 -2.764 1.00 11.15 81 MET B CA 1
ATOM 1541 C C . MET B 1 95 ? -47.689 10.661 -2.530 1.00 15.61 81 MET B C 1
ATOM 1542 O O . MET B 1 95 ? -47.555 10.124 -1.433 1.00 15.12 81 MET B O 1
ATOM 1547 N N . ILE B 1 96 ? -46.844 10.435 -3.558 1.00 13.78 82 ILE B N 1
ATOM 1548 C CA . ILE B 1 96 ? -45.615 9.624 -3.380 1.00 14.54 82 ILE B CA 1
ATOM 1549 C C . ILE B 1 96 ? -44.535 10.461 -3.999 1.00 17.46 82 ILE B C 1
ATOM 1550 O O . ILE B 1 96 ? -44.518 10.598 -5.237 1.00 16.49 82 ILE B O 1
ATOM 1555 N N . SER B 1 97 ? -43.625 11.035 -3.193 1.00 13.18 83 SER B N 1
ATOM 1556 C CA . SER B 1 97 ? -42.669 11.953 -3.818 1.00 12.07 83 SER B CA 1
ATOM 1557 C C . SER B 1 97 ? -41.343 12.039 -3.082 1.00 15.18 83 SER B C 1
ATOM 1558 O O . SER B 1 97 ? -41.291 11.852 -1.864 1.00 14.94 83 SER B O 1
ATOM 1561 N N . GLY B 1 98 ? -40.293 12.329 -3.844 1.00 14.18 84 GLY B N 1
ATOM 1562 C CA . GLY B 1 98 ? -38.978 12.598 -3.285 1.00 14.43 84 GLY B CA 1
ATOM 1563 C C . GLY B 1 98 ? -38.745 14.097 -3.159 1.00 20.49 84 GLY B C 1
ATOM 1564 O O . GLY B 1 98 ? -37.675 14.519 -2.719 1.00 20.94 84 GLY B O 1
ATOM 1565 N N . HIS B 1 99 ? -39.755 14.915 -3.538 1.00 16.22 85 HIS B N 1
ATOM 1566 C CA . HIS B 1 99 ? -39.668 16.376 -3.564 1.00 17.22 85 HIS B CA 1
ATOM 1567 C C . HIS B 1 99 ? -40.497 17.029 -2.449 1.00 24.48 85 HIS B C 1
ATOM 1568 O O . HIS B 1 99 ? -40.810 18.216 -2.509 1.00 27.14 85 HIS B O 1
ATOM 1575 N N . GLY B 1 100 ? -40.777 16.278 -1.402 1.00 21.03 86 GLY B N 1
ATOM 1576 C CA . GLY B 1 100 ? -41.542 16.842 -0.304 1.00 21.48 86 GLY B CA 1
ATOM 1577 C C . GLY B 1 100 ? -40.702 17.593 0.701 1.00 21.60 86 GLY B C 1
ATOM 1578 O O . GLY B 1 100 ? -39.478 17.453 0.765 1.00 20.23 86 GLY B O 1
ATOM 1579 N N . ASN B 1 101 ? -41.395 18.381 1.522 1.00 17.11 87 ASN B N 1
ATOM 1580 C CA . ASN B 1 101 ? -40.887 19.077 2.699 1.00 16.78 87 ASN B CA 1
ATOM 1581 C C . ASN B 1 101 ? -42.131 19.310 3.503 1.00 19.13 87 ASN B C 1
ATOM 1582 O O . ASN B 1 101 ? -43.199 18.921 3.036 1.00 18.97 87 ASN B O 1
ATOM 1587 N N . ILE B 1 102 ? -42.013 19.850 4.708 1.00 18.55 88 ILE B N 1
ATOM 1588 C CA . ILE B 1 102 ? -43.186 20.046 5.567 1.00 17.05 88 ILE B CA 1
ATOM 1589 C C . ILE B 1 102 ? -44.232 20.915 4.869 1.00 19.38 88 ILE B C 1
ATOM 1590 O O . ILE B 1 102 ? -45.404 20.532 4.853 1.00 16.96 88 ILE B O 1
ATOM 1595 N N . GLU B 1 103 ? -43.821 22.059 4.287 1.00 16.55 89 GLU B N 1
ATOM 1596 C CA . GLU B 1 103 ? -44.796 22.959 3.653 1.00 16.43 89 GLU B CA 1
ATOM 1597 C C . GLU B 1 103 ? -45.533 22.274 2.497 1.00 19.14 89 GLU B C 1
ATOM 1598 O O . GLU B 1 103 ? -46.746 22.433 2.376 1.00 17.59 89 GLU B O 1
ATOM 1604 N N . THR B 1 104 ? -44.817 21.456 1.691 1.00 15.52 90 THR B N 1
ATOM 1605 C CA . THR B 1 104 ? -45.415 20.770 0.543 1.00 14.52 90 THR B CA 1
ATOM 1606 C C . THR B 1 104 ? -46.381 19.684 1.009 1.00 17.63 90 THR B C 1
ATOM 1607 O O . THR B 1 104 ? -47.495 19.576 0.465 1.00 16.73 90 THR B O 1
ATOM 1611 N N . ALA B 1 105 ? -45.980 18.911 2.048 1.00 13.78 91 ALA B N 1
ATOM 1612 C CA . ALA B 1 105 ? -46.855 17.853 2.578 1.00 13.73 91 ALA B CA 1
ATOM 1613 C C . ALA B 1 105 ? -48.133 18.460 3.210 1.00 15.65 91 ALA B C 1
ATOM 1614 O O . ALA B 1 105 ? -49.217 17.977 2.923 1.00 14.49 91 ALA B O 1
ATOM 1616 N N . VAL B 1 106 ? -48.001 19.564 3.981 1.00 12.17 92 VAL B N 1
ATOM 1617 C CA . VAL B 1 106 ? -49.159 20.243 4.585 1.00 12.63 92 VAL B CA 1
ATOM 1618 C C . VAL B 1 106 ? -50.089 20.696 3.485 1.00 15.62 92 VAL B C 1
ATOM 1619 O O . VAL B 1 106 ? -51.289 20.452 3.558 1.00 14.19 92 VAL B O 1
ATOM 1623 N N . SER B 1 107 ? -49.520 21.315 2.427 1.00 15.37 93 SER B N 1
ATOM 1624 C CA . SER B 1 107 ? -50.307 21.772 1.295 1.00 14.57 93 SER B CA 1
ATOM 1625 C C . SER B 1 107 ? -51.064 20.623 0.656 1.00 16.14 93 SER B C 1
ATOM 1626 O O . SER B 1 107 ? -52.268 20.753 0.427 1.00 16.05 93 SER B O 1
ATOM 1629 N N . ALA B 1 108 ? -50.392 19.445 0.444 1.00 12.98 94 ALA B N 1
ATOM 1630 C CA . ALA B 1 108 ? -51.059 18.286 -0.162 1.00 11.61 94 ALA B CA 1
ATOM 1631 C C . ALA B 1 108 ? -52.234 17.830 0.685 1.00 14.61 94 ALA B C 1
ATOM 1632 O O . ALA B 1 108 ? -53.330 17.625 0.145 1.00 14.23 94 ALA B O 1
ATOM 1634 N N . ILE B 1 109 ? -52.036 17.707 2.006 1.00 11.92 95 ILE B N 1
ATOM 1635 C CA . ILE B 1 109 ? -53.163 17.232 2.849 1.00 13.02 95 ILE B CA 1
ATOM 1636 C C . ILE B 1 109 ? -54.300 18.271 2.864 1.00 16.35 95 ILE B C 1
ATOM 1637 O O . ILE B 1 109 ? -55.477 17.895 2.765 1.00 15.05 95 ILE B O 1
ATOM 1642 N N . ARG B 1 110 ? -53.964 19.561 2.970 1.00 14.10 96 ARG B N 1
ATOM 1643 C CA . ARG B 1 110 ? -55.005 20.591 2.986 1.00 14.71 96 ARG B CA 1
ATOM 1644 C C . ARG B 1 110 ? -55.808 20.617 1.686 1.00 18.81 96 ARG B C 1
ATOM 1645 O O . ARG B 1 110 ? -57.008 20.924 1.706 1.00 19.73 96 ARG B O 1
ATOM 1653 N N . ARG B 1 111 ? -55.153 20.257 0.581 1.00 13.64 97 ARG B N 1
ATOM 1654 C CA . ARG B 1 111 ? -55.752 20.240 -0.763 1.00 14.73 97 ARG B CA 1
ATOM 1655 C C . ARG B 1 111 ? -56.468 18.906 -1.052 1.00 17.78 97 ARG B C 1
ATOM 1656 O O . ARG B 1 111 ? -57.015 18.734 -2.149 1.00 17.10 97 ARG B O 1
ATOM 1664 N N . GLY B 1 112 ? -56.544 18.026 -0.050 1.00 14.39 98 GLY B N 1
ATOM 1665 C CA . GLY B 1 112 ? -57.316 16.795 -0.166 1.00 13.91 98 GLY B CA 1
ATOM 1666 C C . GLY B 1 112 ? -56.603 15.464 -0.208 1.00 15.60 98 GLY B C 1
ATOM 1667 O O . GLY B 1 112 ? -57.271 14.422 -0.228 1.00 16.82 98 GLY B O 1
ATOM 1668 N N . ALA B 1 113 ? -55.254 15.450 -0.227 1.00 12.32 99 ALA B N 1
ATOM 1669 C CA . ALA B 1 113 ? -54.560 14.160 -0.216 1.00 11.22 99 ALA B CA 1
ATOM 1670 C C . ALA B 1 113 ? -54.792 13.445 1.099 1.00 12.89 99 ALA B C 1
ATOM 1671 O O . ALA B 1 113 ? -54.872 14.063 2.168 1.00 14.04 99 ALA B O 1
ATOM 1673 N N . TYR B 1 114 ? -54.937 12.125 1.015 1.00 11.26 100 TYR B N 1
ATOM 1674 C CA . TYR B 1 114 ? -55.178 11.275 2.160 1.00 13.10 100 TYR B CA 1
ATOM 1675 C C . TYR B 1 114 ? -53.927 11.151 3.007 1.00 15.80 100 TYR B C 1
ATOM 1676 O O . TYR B 1 114 ? -53.994 11.072 4.238 1.00 16.95 100 TYR B O 1
ATOM 1685 N N . ASP B 1 115 ? -52.779 11.026 2.323 1.00 13.56 101 ASP B N 1
ATOM 1686 C CA . ASP B 1 115 ? -51.494 10.835 2.964 1.00 12.26 101 ASP B CA 1
ATOM 1687 C C . ASP B 1 115 ? -50.371 11.219 1.993 1.00 14.77 101 ASP B C 1
ATOM 1688 O O . ASP B 1 115 ? -50.603 11.555 0.816 1.00 13.15 101 ASP B O 1
ATOM 1693 N N . PHE B 1 116 ? -49.164 11.256 2.531 1.00 14.69 102 PHE B N 1
ATOM 1694 C CA . PHE B 1 116 ? -47.958 11.600 1.808 1.00 13.69 102 PHE B CA 1
ATOM 1695 C C . PHE B 1 116 ? -46.906 10.539 2.076 1.00 18.84 102 PHE B C 1
ATOM 1696 O O . PHE B 1 116 ? -46.533 10.310 3.230 1.00 20.69 102 PHE B O 1
ATOM 1704 N N . ILE B 1 117 ? -46.475 9.845 1.032 1.00 12.80 103 ILE B N 1
ATOM 1705 C CA . ILE B 1 117 ? -45.415 8.840 1.171 1.00 14.48 103 ILE B CA 1
ATOM 1706 C C . ILE B 1 117 ? -44.114 9.422 0.635 1.00 17.49 103 ILE B C 1
ATOM 1707 O O . ILE B 1 117 ? -44.058 9.823 -0.532 1.00 15.56 103 ILE B O 1
ATOM 1712 N N . GLU B 1 118 ? -43.067 9.468 1.466 1.00 15.11 104 GLU B N 1
ATOM 1713 C CA . GLU B 1 118 ? -41.774 9.960 1.012 1.00 16.30 104 GLU B CA 1
ATOM 1714 C C . GLU B 1 118 ? -40.994 8.900 0.263 1.00 21.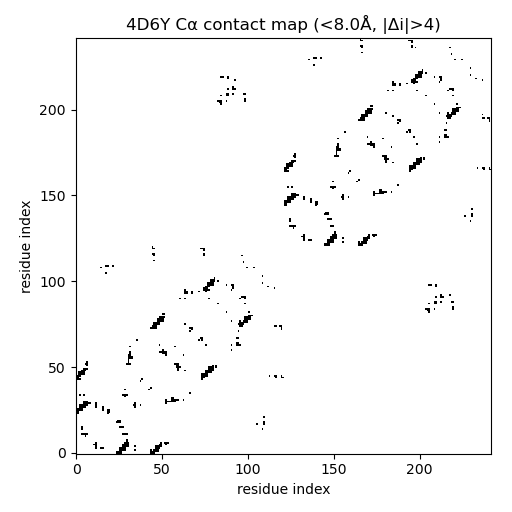61 104 GLU B C 1
ATOM 1715 O O . GLU B 1 118 ? -40.912 7.750 0.705 1.00 22.51 104 GLU B O 1
ATOM 1721 N N . LYS B 1 119 ? -40.343 9.304 -0.818 1.00 17.39 105 LYS B N 1
ATOM 1722 C CA . LYS B 1 119 ? -39.398 8.460 -1.512 1.00 16.60 105 LYS B CA 1
ATOM 1723 C C . LYS B 1 119 ? -38.037 8.671 -0.836 1.00 21.71 105 LYS B C 1
ATOM 1724 O O . LYS B 1 119 ? -37.701 9.812 -0.520 1.00 22.80 105 LYS B O 1
ATOM 1730 N N . PRO B 1 120 ? -37.250 7.633 -0.559 1.00 21.86 106 PRO B N 1
ATOM 1731 C CA . PRO B 1 120 ? -37.501 6.212 -0.838 1.00 22.14 106 PRO B CA 1
ATOM 1732 C C . PRO B 1 120 ? -38.447 5.627 0.213 1.00 27.20 106 PRO B C 1
ATOM 1733 O O . PRO B 1 120 ? -38.377 5.994 1.390 1.00 27.74 106 PRO B O 1
ATOM 1737 N N . PHE B 1 121 ? -39.334 4.735 -0.217 1.00 22.75 107 PHE B N 1
ATOM 1738 C CA . PHE B 1 121 ? -40.306 4.123 0.695 1.00 22.27 107 PHE B CA 1
ATOM 1739 C C . PHE B 1 121 ? -40.030 2.634 0.872 1.00 26.13 107 PHE B C 1
ATOM 1740 O O . PHE B 1 121 ? -39.355 2.025 0.047 1.00 26.68 107 PHE B O 1
ATOM 1748 N N . LYS B 1 122 ? -40.583 2.052 1.926 1.00 25.09 108 LYS B N 1
ATOM 1749 C CA . LYS B 1 122 ? -40.511 0.608 2.150 1.00 25.67 108 LYS B CA 1
ATOM 1750 C C . LYS B 1 122 ? -41.803 -0.001 1.605 1.00 28.00 108 LYS B C 1
ATOM 1751 O O . LYS B 1 122 ? -42.844 0.662 1.640 1.00 26.93 108 LYS B O 1
ATOM 1757 N N . ALA B 1 123 ? -41.746 -1.244 1.089 1.00 28.35 109 ALA B N 1
ATOM 1758 C CA . ALA B 1 123 ? -42.935 -1.900 0.521 1.00 27.06 109 ALA B CA 1
ATOM 1759 C C . ALA B 1 123 ? -44.100 -1.972 1.506 1.00 28.38 109 ALA B C 1
ATOM 1760 O O . ALA B 1 123 ? -45.224 -1.672 1.117 1.00 27.86 109 ALA B O 1
ATOM 1762 N N . ASP B 1 124 ? -43.832 -2.310 2.777 1.00 27.10 110 ASP B N 1
ATOM 1763 C CA . ASP B 1 124 ? -44.883 -2.449 3.793 1.00 27.30 110 ASP B CA 1
ATOM 1764 C C . ASP B 1 124 ? -45.563 -1.104 4.084 1.00 29.29 110 ASP B C 1
ATOM 1765 O O . ASP B 1 124 ? -46.772 -1.092 4.271 1.00 30.01 110 ASP B O 1
ATOM 1770 N N . ARG B 1 125 ? -44.816 0.022 4.031 1.00 25.27 111 ARG B N 1
ATOM 1771 C CA . ARG B 1 125 ? -45.393 1.357 4.213 1.00 22.77 111 ARG B CA 1
ATOM 1772 C C . ARG B 1 125 ? -46.359 1.671 3.059 1.00 24.46 111 ARG B C 1
ATOM 1773 O O . ARG B 1 125 ? -47.470 2.141 3.304 1.00 23.95 111 ARG B O 1
ATOM 1781 N N . LEU B 1 126 ? -45.951 1.370 1.817 1.00 20.60 112 LEU B N 1
ATOM 1782 C CA . LEU B 1 126 ? -46.786 1.581 0.632 1.00 18.80 112 LEU B CA 1
ATOM 1783 C C . LEU B 1 126 ? -48.082 0.773 0.718 1.00 21.46 112 LEU B C 1
ATOM 1784 O O . LEU B 1 126 ? -49.160 1.321 0.493 1.00 19.36 112 LEU B O 1
ATOM 1789 N N . ILE B 1 127 ? -47.976 -0.512 1.084 1.00 21.19 113 ILE B N 1
ATOM 1790 C CA . ILE B 1 127 ? -49.136 -1.389 1.211 1.00 22.02 113 ILE B CA 1
ATOM 1791 C C . ILE B 1 127 ? -50.013 -0.914 2.372 1.00 24.84 113 ILE B C 1
ATOM 1792 O O . ILE B 1 127 ? -51.225 -0.853 2.191 1.00 23.71 113 ILE B O 1
ATOM 1797 N N . LEU B 1 128 ? -49.418 -0.594 3.554 1.00 23.01 114 LEU B N 1
ATOM 1798 C CA . LEU B 1 128 ? -50.206 -0.138 4.713 1.00 23.83 114 LEU B CA 1
ATOM 1799 C C . LEU B 1 128 ? -51.065 1.088 4.331 1.00 23.39 114 LEU B C 1
ATOM 1800 O O . LEU B 1 128 ? -52.285 1.085 4.565 1.00 21.88 114 LEU B O 1
ATOM 1805 N N . VAL B 1 129 ? -50.442 2.077 3.665 1.00 18.78 115 VAL B N 1
ATOM 1806 C CA . VAL B 1 129 ? -51.124 3.311 3.253 1.00 18.04 115 VAL B CA 1
ATOM 1807 C C . VAL B 1 129 ? -52.191 3.024 2.189 1.00 20.80 115 VAL B C 1
ATOM 1808 O O . VAL B 1 129 ? -53.314 3.502 2.327 1.00 20.36 115 VAL B O 1
ATOM 1812 N N . ALA B 1 130 ? -51.872 2.224 1.172 1.00 19.53 116 ALA B N 1
ATOM 1813 C CA . ALA B 1 130 ? -52.846 1.872 0.147 1.00 19.86 116 ALA B CA 1
ATOM 1814 C C . ALA B 1 130 ? -54.079 1.218 0.755 1.00 24.05 116 ALA B C 1
ATOM 1815 O O . ALA B 1 130 ? -55.190 1.623 0.441 1.00 24.43 116 ALA B O 1
ATOM 1817 N N . GLU B 1 131 ? -53.892 0.224 1.661 1.00 20.85 117 GLU B N 1
ATOM 1818 C CA . GLU B 1 131 ? -55.014 -0.475 2.277 1.00 21.31 117 GLU B CA 1
ATOM 1819 C C . GLU B 1 131 ? -55.830 0.427 3.222 1.00 25.32 117 GLU B C 1
ATOM 1820 O O . GLU B 1 131 ? -57.055 0.277 3.288 1.00 24.83 117 GLU B O 1
ATOM 1826 N N . ARG B 1 132 ? -55.182 1.390 3.889 1.00 23.74 118 ARG B N 1
ATOM 1827 C CA . ARG B 1 132 ? -55.893 2.355 4.740 1.00 23.66 118 ARG B CA 1
ATOM 1828 C C . ARG B 1 132 ? -56.763 3.256 3.892 1.00 27.11 118 ARG B C 1
ATOM 1829 O O . ARG B 1 132 ? -57.904 3.536 4.262 1.00 25.98 118 ARG B O 1
ATOM 1837 N N . ALA B 1 133 ? -56.214 3.696 2.743 1.00 22.99 119 ALA B N 1
ATOM 1838 C CA . ALA B 1 133 ? -56.925 4.575 1.821 1.00 21.21 119 ALA B CA 1
ATOM 1839 C C . ALA B 1 133 ? -58.038 3.832 1.111 1.00 25.53 119 ALA B C 1
ATOM 1840 O O . ALA B 1 133 ? -59.101 4.417 0.908 1.00 24.87 119 ALA B O 1
ATOM 1842 N N . LEU B 1 134 ? -57.838 2.523 0.791 1.00 23.66 120 LEU B N 1
ATOM 1843 C CA . LEU B 1 134 ? -58.849 1.706 0.106 1.00 25.22 120 LEU B CA 1
ATOM 1844 C C . LEU B 1 134 ? -60.024 1.389 1.015 1.00 33.33 120 LEU B C 1
ATOM 1845 O O . LEU B 1 134 ? -61.122 1.111 0.519 1.00 34.19 120 LEU B O 1
ATOM 1850 N N . GLU B 1 135 ? -59.821 1.465 2.352 1.00 33.21 121 GLU B N 1
ATOM 1851 C CA . GLU B 1 135 ? -60.903 1.254 3.318 1.00 35.76 121 GLU B CA 1
ATOM 1852 C C . GLU B 1 135 ? -61.857 2.449 3.255 1.00 41.25 121 GLU B C 1
ATOM 1853 O O . GLU B 1 135 ? -63.042 2.295 3.540 1.00 42.74 121 GLU B O 1
ATOM 1859 N N . THR B 1 136 ? -61.331 3.621 2.822 1.00 36.94 122 THR B N 1
ATOM 1860 C CA . THR B 1 136 ? -62.037 4.905 2.656 1.00 35.42 122 THR B CA 1
ATOM 1861 C C . THR B 1 136 ? -62.465 5.111 1.186 1.00 37.30 122 THR B C 1
ATOM 1862 O O . THR B 1 136 ? -62.732 6.248 0.783 1.00 38.34 122 THR B O 1
ATOM 1866 N N . SER B 1 137 ? -62.483 4.031 0.376 1.00 30.95 123 SER B N 1
ATOM 1867 C CA . SER B 1 137 ? -62.848 4.135 -1.035 1.00 29.01 123 SER B CA 1
ATOM 1868 C C . SER B 1 137 ? -64.064 3.279 -1.420 1.00 33.14 123 SER B C 1
ATOM 1869 O O . SER B 1 137 ? -64.614 2.560 -0.576 1.00 34.49 123 SER B O 1
ATOM 1872 N N . LYS B 1 138 ? -64.518 3.403 -2.697 1.00 27.82 124 LYS B N 1
ATOM 1873 C CA . LYS B 1 138 ? -65.690 2.649 -3.197 1.00 36.15 124 LYS B CA 1
ATOM 1874 C C . LYS B 1 138 ? -65.425 1.146 -3.213 1.00 66.78 124 LYS B C 1
ATOM 1875 O O . LYS B 1 138 ? -64.283 0.733 -3.366 1.00 31.27 124 LYS B O 1
#

Radius of gyration: 19.91 Å; Cα contacts (8 Å, |Δi|>4): 451; chains: 2; bounding box: 28×53×51 Å